Protein AF-D7FS88-F1 (afdb_monomer_lite)

Organism: Ectocarpus siliculosus (NCBI:txid2880)

InterPro domains:
  IPR013112 FAD-binding 8 [PF08022] (173-242)
  IPR013121 Ferric reductase, NAD binding domain [PF08030] (248-309)
  IPR013130 Ferric reductase transmembrane component-like domain [PF01794] (3-105)
  IPR017927 FAD-binding domain, ferredoxin reductase-type [PS51384] (130-245)
  IPR017938 Riboflavin synthase-like beta-barrel [SSF63380] (172-242)
  IPR039261 Ferredoxin-NADP reductase (FNR), nucleotide-binding domain [G3DSA:3.40.50.80] (238-352)
  IPR039261 Ferredoxin-NADP reductase (FNR), nucleotide-binding domain [SSF52343] (233-309)
  IPR050369 Respiratory burst oxidase/Ferric reductase [PTHR11972] (6-310)

Radius of gyration: 26.44 Å; chains: 1; bounding box: 64×57×81 Å

Sequence (352 aa):
MVFGVGWETMVAFHRRMSRVFLALVLVHMVFFWAVYAQEGDFWHDWPIAIPTDYHQDNWTIPLATLTTWFMVITMFGLSVQWVRRKHFEVFYYSHHFFVVVWTMMLWHAASAWYYIAASIALWLVDRAIRFSKGLTIVSVKGFAAAGGVTRLAYTVESAGVGPWAGSPRAMLHEAGQYVFINVPAISVVQWHPFTISSCPDDRETTHHIKDMGPDTFTGKLRMLATLGSQIQVNVDGPYGFPLEYERYRLLVLVAGGIGVTPCISILRHLSLLARAGCLENCLQEGVKLIWSTRSPEEMVMFETELQDVIGLPDEEEEEAVTVAAAAATAAASPGRRFSVHLHLTSASGEDN

Secondary structure (DSSP, 8-state):
-TTS--HHHHHHHHHHHHHHHHHHHHHHHHHHHHHHHHHT-TTTTTTT----SSSS--THHHHHHHHHHHIIIIIIIHHSHHHHHH-HHHHHHHHTTHHHHHHHHHHH-GGGHHHHHHHHHHHHHHHHHHHHHHT--EEEEEEEEETTEEEEEEEEE----STTTT-EEPPP--TT-EEEEE-TTT-SS--EEEE--S-TTSSSEEEEEE---TTSHHHHHHHHHHTT-----EEEEEESPPP-GGG-SEEEEEEEGGGGHHHHHHHHHHHHHHHTTTTSSS-TTEEEEEEEES-THHHHTTHHHHHHHHT-----TT-HHHHHHHHHHHTTSTT-SEEEEEEE--------

pLDDT: mean 78.62, std 18.23, range [30.27, 96.19]

Foldseek 3Di:
DVPPDAPVVVVVVVVVVVVVVLVVVVVVVVVVLVVCVVVVNRPVQPLHDDDDPPDDDLSLPSVLVVVSVLCCCQQVVCPPPVNCLVPVVSNVVSNVCVVVNLVSQCSNDVCVCVVCVVVVVVVVVVVVLQVVQQPWFKDWDDWADWQQKIKTKIFTQDCDPDPCHRPTFADQDAQFWWKWKDWVVLPPPDTDIFTFLAANPDRITMTIQGHPDCPDPSNVSNVCRHVVHDTGMTIGDGDDDHDPQQVDQEAEAEAEQSRCRSVLRVLLNVLVCVVVVNNVRGNNQAYEYEYEYAGLGSVLVCLVSLCSNLVDDDDDDPQSVVSLVVLCVSQPDPPDRYHYHYDYDYPPPDDD

Structure (mmCIF, N/CA/C/O backbone):
data_AF-D7FS88-F1
#
_entry.id   AF-D7FS88-F1
#
loop_
_atom_site.group_PDB
_atom_site.id
_atom_site.type_symbol
_atom_site.label_atom_id
_atom_site.label_alt_id
_atom_site.label_comp_id
_atom_site.label_asym_id
_atom_site.label_entity_id
_atom_site.label_seq_id
_atom_site.pdbx_PDB_ins_code
_atom_site.Cartn_x
_atom_site.Cartn_y
_atom_site.Cartn_z
_atom_site.occupancy
_atom_site.B_iso_or_equiv
_atom_site.auth_seq_id
_atom_site.auth_comp_id
_atom_site.auth_asym_id
_atom_site.auth_atom_id
_atom_site.pdbx_PDB_model_num
ATOM 1 N N . MET A 1 1 ? -11.332 2.341 -6.616 1.00 51.16 1 MET A N 1
ATOM 2 C CA . MET A 1 1 ? -10.788 1.671 -7.821 1.00 51.16 1 MET A CA 1
ATOM 3 C C . MET A 1 1 ? -11.889 1.633 -8.864 1.00 51.16 1 MET A C 1
ATOM 5 O O . MET A 1 1 ? -12.927 1.058 -8.585 1.00 51.16 1 MET A O 1
ATOM 9 N N . VAL A 1 2 ? -11.685 2.270 -10.018 1.00 53.16 2 VAL A N 1
ATOM 10 C CA . VAL A 1 2 ? -12.712 2.506 -11.059 1.00 53.16 2 VAL A CA 1
ATOM 11 C C . VAL A 1 2 ? -13.252 1.212 -11.697 1.00 53.16 2 VAL A C 1
ATOM 13 O O . VAL A 1 2 ? -14.362 1.199 -12.206 1.00 53.16 2 VAL A O 1
ATOM 16 N N . PHE A 1 3 ? -12.503 0.107 -11.621 1.00 61.94 3 PHE A N 1
ATOM 17 C CA . PHE A 1 3 ? -12.803 -1.136 -12.347 1.00 61.94 3 PHE A CA 1
ATOM 18 C C . PHE A 1 3 ? -13.273 -2.307 -11.469 1.00 61.94 3 PHE A C 1
ATOM 20 O O . PHE A 1 3 ? -13.349 -3.429 -11.954 1.00 61.94 3 PHE A O 1
ATOM 27 N N . GLY A 1 4 ? -13.524 -2.092 -10.171 1.00 67.12 4 GLY A N 1
ATOM 28 C CA . GLY A 1 4 ? -13.983 -3.166 -9.274 1.00 67.12 4 GLY A CA 1
ATOM 29 C C . GLY A 1 4 ? -12.961 -4.285 -9.008 1.00 67.12 4 GLY A C 1
ATOM 30 O O . GLY A 1 4 ? -13.316 -5.314 -8.448 1.00 67.12 4 GLY A O 1
ATOM 31 N N . VAL A 1 5 ? -11.689 -4.105 -9.383 1.00 74.62 5 VAL A N 1
ATOM 32 C CA . VAL A 1 5 ? -10.625 -5.092 -9.139 1.00 74.62 5 VAL A CA 1
ATOM 33 C C . VAL A 1 5 ? -9.753 -4.662 -7.965 1.00 74.62 5 VAL A C 1
ATOM 35 O O . VAL A 1 5 ? -9.255 -3.543 -7.967 1.00 74.62 5 VAL A O 1
ATOM 38 N N . GLY A 1 6 ? -9.531 -5.560 -6.999 1.00 75.19 6 GLY A N 1
ATOM 39 C CA . GLY A 1 6 ? -8.682 -5.357 -5.816 1.00 75.19 6 GLY A CA 1
ATOM 40 C C . GLY A 1 6 ? -7.234 -4.972 -6.105 1.00 75.19 6 GLY A C 1
ATOM 41 O O . GLY A 1 6 ? -6.615 -5.481 -7.040 1.00 75.19 6 GLY A O 1
ATOM 42 N N . TRP A 1 7 ? -6.658 -4.142 -5.226 1.00 77.38 7 TRP A N 1
ATOM 43 C CA . TRP A 1 7 ? -5.233 -3.781 -5.245 1.00 77.38 7 TRP A CA 1
ATOM 44 C C . TRP A 1 7 ? -4.336 -5.019 -5.256 1.00 77.38 7 TRP A C 1
ATOM 46 O O . TRP A 1 7 ? -3.409 -5.110 -6.054 1.00 77.38 7 TRP A O 1
ATOM 56 N N . GLU A 1 8 ? -4.642 -6.013 -4.425 1.00 78.75 8 GLU A N 1
ATOM 57 C CA . GLU A 1 8 ? -3.871 -7.257 -4.348 1.00 78.75 8 GLU A CA 1
ATOM 58 C C . GLU A 1 8 ? -3.858 -8.016 -5.678 1.00 78.75 8 GLU A C 1
ATOM 60 O O . GLU A 1 8 ? -2.820 -8.528 -6.112 1.00 78.75 8 GLU A O 1
ATOM 65 N N . THR A 1 9 ? -5.004 -8.022 -6.365 1.00 84.62 9 THR A N 1
ATOM 66 C CA . THR A 1 9 ? -5.140 -8.618 -7.696 1.00 84.62 9 THR A CA 1
ATOM 67 C C . THR A 1 9 ? -4.330 -7.829 -8.720 1.00 84.62 9 THR A C 1
ATOM 69 O O . THR A 1 9 ? -3.613 -8.429 -9.520 1.00 84.62 9 THR A O 1
ATOM 72 N N . MET A 1 10 ? -4.358 -6.495 -8.655 1.00 86.00 10 MET A N 1
ATOM 73 C CA . MET A 1 10 ? -3.547 -5.625 -9.515 1.00 86.00 10 MET A CA 1
ATOM 74 C C . MET A 1 10 ? -2.042 -5.808 -9.287 1.00 86.00 10 MET A C 1
ATOM 76 O O . MET A 1 10 ? -1.281 -5.881 -10.249 1.00 86.00 10 MET A O 1
ATOM 80 N N . VAL A 1 11 ? -1.592 -5.983 -8.042 1.00 88.44 11 VAL A N 1
ATOM 81 C CA . VAL A 1 11 ? -0.185 -6.292 -7.730 1.00 88.44 11 VAL A CA 1
ATOM 82 C C . VAL A 1 11 ? 0.202 -7.673 -8.264 1.00 88.44 11 VAL A C 1
ATOM 84 O O . VAL A 1 11 ? 1.295 -7.851 -8.810 1.00 88.44 11 VAL A O 1
ATOM 87 N N . ALA A 1 12 ? -0.678 -8.671 -8.138 1.00 89.69 12 ALA A N 1
ATOM 88 C CA . ALA A 1 12 ? -0.445 -9.990 -8.721 1.00 89.69 12 ALA A CA 1
ATOM 89 C C . ALA A 1 12 ? -0.357 -9.924 -10.254 1.00 89.69 12 ALA A C 1
ATOM 91 O O . ALA A 1 12 ? 0.538 -10.545 -10.835 1.00 89.69 12 ALA A O 1
ATOM 92 N N . PHE A 1 13 ? -1.236 -9.146 -10.888 1.00 91.62 13 PHE A N 1
ATOM 93 C CA . PHE A 1 13 ? -1.215 -8.877 -12.322 1.00 91.62 13 PHE A CA 1
ATOM 94 C C . PHE A 1 13 ? 0.084 -8.188 -12.749 1.00 91.62 13 PHE A C 1
ATOM 96 O O . PHE A 1 13 ? 0.772 -8.720 -13.616 1.00 91.62 13 PHE A O 1
ATOM 103 N N . HIS A 1 14 ? 0.486 -7.103 -12.076 1.00 92.56 14 HIS A N 1
ATOM 104 C CA . HIS A 1 14 ? 1.754 -6.408 -12.319 1.00 92.56 14 HIS A CA 1
ATOM 105 C C . HIS A 1 14 ? 2.934 -7.386 -12.306 1.00 92.56 14 HIS A C 1
ATOM 107 O O . HIS A 1 14 ? 3.681 -7.460 -13.273 1.00 92.56 14 HIS A O 1
ATOM 113 N N . ARG A 1 15 ? 3.059 -8.234 -11.273 1.00 92.88 15 ARG A N 1
ATOM 114 C CA . ARG A 1 15 ? 4.160 -9.215 -11.201 1.00 92.88 15 ARG A CA 1
ATOM 115 C C . ARG A 1 15 ? 4.164 -10.216 -12.357 1.00 92.88 15 ARG A C 1
ATOM 117 O O . ARG A 1 15 ? 5.241 -10.618 -12.790 1.00 92.88 15 ARG A O 1
ATOM 124 N N . ARG A 1 16 ? 2.992 -10.676 -12.812 1.00 94.31 16 ARG A N 1
ATOM 125 C CA . ARG A 1 16 ? 2.893 -11.609 -13.948 1.00 94.31 16 ARG A CA 1
ATOM 126 C C . ARG A 1 16 ? 3.250 -10.901 -15.252 1.00 94.31 16 ARG A C 1
ATOM 128 O O . ARG A 1 16 ? 4.108 -11.394 -15.979 1.00 94.31 16 ARG A O 1
ATOM 135 N N . MET A 1 17 ? 2.669 -9.728 -15.492 1.00 94.50 17 MET A N 1
ATOM 136 C CA . MET A 1 17 ? 2.935 -8.921 -16.682 1.00 94.50 17 MET A CA 1
ATOM 137 C C . MET A 1 17 ? 4.396 -8.495 -16.782 1.00 94.50 17 MET A C 1
ATOM 139 O O . MET A 1 17 ? 4.962 -8.598 -17.861 1.00 94.50 17 MET A O 1
ATOM 143 N N . SER A 1 18 ? 5.046 -8.117 -15.677 1.00 93.00 18 SER A N 1
ATOM 144 C CA . SER A 1 18 ? 6.467 -7.744 -15.683 1.00 93.00 18 SER A CA 1
ATOM 145 C C . SER A 1 18 ? 7.380 -8.894 -16.120 1.00 93.00 18 SER A C 1
ATOM 147 O O . SER A 1 18 ? 8.377 -8.657 -16.793 1.00 93.00 18 SER A O 1
ATOM 149 N N . ARG A 1 19 ? 7.041 -10.151 -15.790 1.00 93.31 19 ARG A N 1
ATOM 150 C CA . ARG A 1 19 ? 7.808 -11.329 -16.246 1.00 93.31 19 ARG A CA 1
ATOM 151 C C . ARG A 1 19 ? 7.606 -11.598 -17.731 1.00 93.31 19 ARG A C 1
ATOM 153 O O . ARG A 1 19 ? 8.571 -11.897 -18.420 1.00 93.31 19 ARG A O 1
ATOM 160 N N . VAL A 1 20 ? 6.364 -11.488 -18.206 1.00 96.19 20 VAL A N 1
ATOM 161 C CA . VAL A 1 20 ? 6.042 -11.638 -19.633 1.00 96.19 20 VAL A CA 1
ATOM 162 C C . VAL A 1 20 ? 6.732 -10.542 -20.442 1.00 96.19 20 VAL A C 1
ATOM 164 O O . VAL A 1 20 ? 7.407 -10.846 -21.417 1.00 96.19 20 VAL A O 1
ATOM 167 N N . PHE A 1 21 ? 6.634 -9.288 -19.995 1.00 93.25 21 PHE A N 1
ATOM 168 C CA . PHE A 1 21 ? 7.324 -8.150 -20.595 1.00 93.25 21 PHE A CA 1
ATOM 169 C C . PHE A 1 21 ? 8.833 -8.387 -20.668 1.00 93.25 21 PHE A C 1
ATOM 171 O O . PHE A 1 21 ? 9.408 -8.279 -21.746 1.00 93.25 21 PHE A O 1
ATOM 178 N N . LEU A 1 22 ? 9.463 -8.785 -19.557 1.00 92.75 22 LEU A N 1
ATOM 179 C CA . LEU A 1 22 ? 10.895 -9.066 -19.546 1.00 92.75 22 LEU A CA 1
ATOM 180 C C . LEU A 1 22 ? 11.268 -10.188 -20.527 1.00 92.75 22 LEU A C 1
ATOM 182 O O . LEU A 1 22 ? 12.234 -10.043 -21.268 1.00 92.75 22 LEU A O 1
ATOM 186 N N . ALA A 1 23 ? 10.500 -11.279 -20.572 1.00 95.06 23 ALA A N 1
ATOM 187 C CA . ALA A 1 23 ? 10.749 -12.368 -21.513 1.00 95.06 23 ALA A CA 1
ATOM 188 C C . ALA A 1 23 ? 10.664 -11.894 -22.973 1.00 95.06 23 ALA A C 1
ATOM 190 O O . ALA A 1 23 ? 11.538 -12.219 -23.772 1.00 95.06 23 ALA A O 1
ATOM 191 N N . LEU A 1 24 ? 9.655 -11.085 -23.310 1.00 95.44 24 LEU A N 1
ATOM 192 C CA . LEU A 1 24 ? 9.498 -10.524 -24.653 1.00 95.44 24 LEU A CA 1
ATOM 193 C C . LEU A 1 24 ? 10.635 -9.565 -25.019 1.00 95.44 24 LEU A C 1
ATOM 195 O O . LEU A 1 24 ? 11.124 -9.622 -26.142 1.00 95.44 24 LEU A O 1
ATOM 199 N N . VAL A 1 25 ? 11.091 -8.730 -24.080 1.00 91.75 25 VAL A N 1
ATOM 200 C CA . VAL A 1 25 ? 12.244 -7.839 -24.291 1.00 91.75 25 VAL A CA 1
ATOM 201 C C . VAL A 1 25 ? 13.521 -8.644 -24.538 1.00 91.75 25 VAL A C 1
ATOM 203 O O . VAL A 1 25 ? 14.261 -8.340 -25.468 1.00 91.75 25 VAL A O 1
ATOM 206 N N . LEU A 1 26 ? 13.767 -9.707 -23.768 1.00 91.19 26 LEU A N 1
ATOM 207 C CA . LEU A 1 26 ? 14.937 -10.566 -23.979 1.00 91.19 26 LEU A CA 1
ATOM 208 C C . LEU A 1 26 ? 14.874 -11.299 -25.328 1.00 91.19 26 LEU A C 1
ATOM 210 O O . LEU A 1 26 ? 15.876 -11.364 -26.033 1.00 91.19 26 LEU A O 1
ATOM 214 N N . VAL A 1 27 ? 13.700 -11.801 -25.724 1.00 94.44 27 VAL A N 1
ATOM 215 C CA . VAL A 1 27 ? 13.494 -12.410 -27.051 1.00 94.44 27 VAL A CA 1
ATOM 216 C C . VAL A 1 27 ? 13.725 -11.390 -28.170 1.00 94.44 27 VAL A C 1
ATOM 218 O O . VAL A 1 27 ? 14.392 -11.700 -29.152 1.00 94.44 27 VAL A O 1
ATOM 221 N N . HIS A 1 28 ? 13.228 -10.163 -28.006 1.00 90.44 28 HIS A N 1
ATOM 222 C CA . HIS A 1 28 ? 13.466 -9.062 -28.937 1.00 90.44 28 HIS A CA 1
ATOM 223 C C . HIS A 1 28 ? 14.966 -8.775 -29.099 1.00 90.44 28 HIS A C 1
ATOM 225 O O . HIS A 1 28 ? 15.448 -8.721 -30.227 1.00 90.44 28 HIS A O 1
ATOM 231 N N . MET A 1 29 ? 15.722 -8.692 -27.998 1.00 87.19 29 MET A N 1
ATOM 232 C CA . MET A 1 29 ? 17.181 -8.524 -28.048 1.00 87.19 29 MET A CA 1
ATOM 233 C C . MET A 1 29 ? 17.874 -9.663 -28.803 1.00 87.19 29 MET A C 1
ATOM 235 O O . MET A 1 29 ? 18.743 -9.405 -29.630 1.00 87.19 29 MET A O 1
ATOM 239 N N . VAL A 1 30 ? 17.471 -10.914 -28.559 1.00 87.50 30 VAL A N 1
ATOM 240 C CA . VAL A 1 30 ? 18.041 -12.085 -29.246 1.00 87.50 30 VAL A CA 1
ATOM 241 C C . VAL A 1 30 ? 17.785 -12.033 -30.753 1.00 87.50 30 VAL A C 1
ATOM 243 O O . VAL A 1 30 ? 18.683 -12.359 -31.526 1.00 87.50 30 VAL A O 1
ATOM 246 N N . PHE A 1 31 ? 16.600 -11.596 -31.191 1.00 88.31 31 PHE A N 1
ATOM 247 C CA . PHE A 1 31 ? 16.330 -11.425 -32.621 1.00 88.31 31 PHE A CA 1
ATOM 248 C C . PHE A 1 31 ? 17.211 -10.347 -33.255 1.00 88.31 31 PHE A C 1
ATOM 250 O O . PHE A 1 31 ? 17.753 -10.583 -34.332 1.00 88.31 31 PHE A O 1
ATOM 257 N N . PHE A 1 32 ? 17.420 -9.210 -32.586 1.00 81.50 32 PHE A N 1
ATOM 258 C CA . PHE A 1 32 ? 18.333 -8.175 -33.086 1.00 81.50 32 PHE A CA 1
ATOM 259 C C . PHE A 1 32 ? 19.783 -8.656 -33.146 1.00 81.50 32 PHE A C 1
ATOM 261 O O . PHE A 1 32 ? 20.464 -8.431 -34.140 1.00 81.50 32 PHE A O 1
ATOM 268 N N . TRP A 1 33 ? 20.241 -9.402 -32.141 1.00 82.06 33 TRP A N 1
ATOM 269 C CA . TRP A 1 33 ? 21.553 -10.047 -32.180 1.00 82.06 33 TRP A CA 1
ATOM 270 C C . TRP A 1 33 ? 21.704 -11.031 -33.338 1.00 82.06 33 TRP A C 1
ATOM 272 O O . TRP A 1 33 ? 22.765 -11.081 -33.951 1.00 82.06 33 TRP A O 1
ATOM 282 N N . ALA A 1 34 ? 20.654 -11.786 -33.667 1.00 84.94 34 ALA A N 1
ATOM 283 C CA . ALA A 1 34 ? 20.672 -12.680 -34.819 1.00 84.94 34 ALA A CA 1
ATOM 284 C C . ALA A 1 34 ? 20.772 -11.913 -36.149 1.00 84.94 34 ALA A C 1
ATOM 286 O O . ALA A 1 34 ? 21.493 -12.361 -37.037 1.00 84.94 34 ALA A O 1
ATOM 287 N N . VAL A 1 35 ? 20.098 -10.762 -36.276 1.00 82.44 35 VAL A N 1
ATOM 288 C CA . VAL A 1 35 ? 20.216 -9.879 -37.452 1.00 82.44 35 VAL A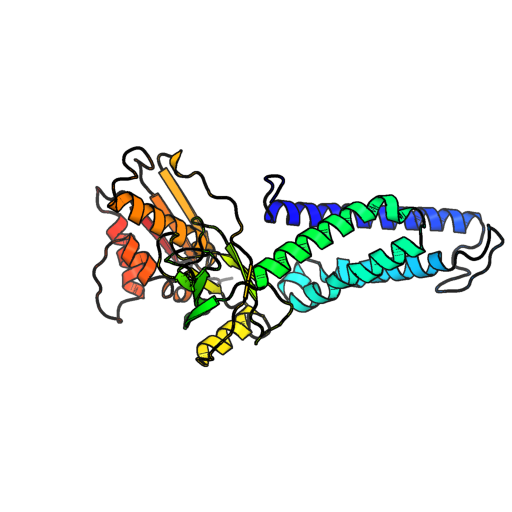 CA 1
ATOM 289 C C . VAL A 1 35 ? 21.635 -9.323 -37.564 1.00 82.44 35 VAL A C 1
ATOM 291 O O . VAL A 1 35 ? 22.282 -9.534 -38.585 1.00 82.44 35 VAL A O 1
ATOM 294 N N . TYR A 1 36 ? 22.179 -8.748 -36.488 1.00 77.31 36 TYR A N 1
ATOM 295 C CA . TYR A 1 36 ? 23.558 -8.242 -36.485 1.00 77.31 36 TYR A CA 1
ATOM 296 C C . TYR A 1 36 ? 24.590 -9.338 -36.773 1.00 77.31 36 TYR A C 1
ATOM 298 O O . TYR A 1 36 ? 25.618 -9.082 -37.393 1.00 77.31 36 TYR A O 1
ATOM 306 N N . ALA A 1 37 ? 24.324 -10.584 -36.367 1.00 80.81 37 ALA A N 1
ATOM 307 C CA . ALA A 1 37 ? 25.204 -11.712 -36.675 1.00 80.81 37 ALA A CA 1
ATOM 308 C C . ALA A 1 37 ? 25.197 -12.073 -38.162 1.00 80.81 37 ALA A C 1
ATOM 310 O O . ALA A 1 37 ? 26.226 -12.496 -38.682 1.00 80.81 37 ALA A O 1
ATOM 311 N N . GLN A 1 38 ? 24.062 -11.900 -38.843 1.00 82.75 38 GLN A N 1
ATOM 312 C CA . GLN A 1 38 ? 23.958 -12.103 -40.290 1.00 82.75 38 GLN A CA 1
ATOM 313 C C . GLN A 1 38 ? 24.628 -10.973 -41.078 1.00 82.75 38 GLN A C 1
ATOM 315 O O . GLN A 1 38 ? 25.196 -11.235 -42.135 1.00 82.75 38 GLN A O 1
ATOM 320 N N . GLU A 1 39 ? 24.584 -9.747 -40.556 1.00 77.19 39 GLU A N 1
ATOM 321 C CA . GLU A 1 39 ? 25.210 -8.566 -41.169 1.00 77.19 39 GLU A CA 1
ATOM 322 C C . GLU A 1 39 ? 26.731 -8.512 -40.940 1.00 77.19 39 GLU A C 1
ATOM 324 O O . GLU A 1 39 ? 27.438 -7.826 -41.670 1.00 77.19 39 GLU A O 1
ATOM 329 N N . GLY A 1 40 ? 27.255 -9.309 -39.999 1.00 75.06 40 GLY A N 1
ATOM 330 C CA . GLY A 1 40 ? 28.683 -9.361 -39.664 1.00 75.06 40 GLY A CA 1
ATOM 331 C C . GLY A 1 40 ? 29.107 -8.376 -38.570 1.00 75.06 40 GLY A C 1
ATOM 332 O O . GLY A 1 40 ? 30.272 -8.375 -38.181 1.00 75.06 40 GLY A O 1
ATOM 333 N N . ASP A 1 41 ? 28.158 -7.622 -38.017 1.00 69.19 41 ASP A N 1
ATOM 334 C CA . ASP A 1 41 ? 28.379 -6.558 -37.028 1.00 69.19 41 ASP A CA 1
ATOM 335 C C . ASP A 1 41 ? 28.212 -7.045 -35.571 1.00 69.19 41 ASP A C 1
ATOM 337 O O . ASP A 1 41 ? 28.317 -6.292 -34.599 1.00 69.19 41 ASP A O 1
ATOM 341 N N . PHE A 1 42 ? 27.946 -8.340 -35.374 1.00 67.31 42 PHE A N 1
ATOM 342 C CA . PHE A 1 42 ? 27.739 -8.922 -34.048 1.00 67.31 42 PHE A CA 1
ATOM 343 C C . PHE A 1 42 ? 29.025 -8.932 -33.213 1.00 67.31 42 PHE A C 1
ATOM 345 O O . PHE A 1 42 ? 30.041 -9.494 -33.611 1.00 67.31 42 PHE A O 1
ATOM 352 N N . TRP A 1 43 ? 28.945 -8.349 -32.013 1.00 59.72 43 TRP A N 1
ATOM 353 C CA . TRP A 1 43 ? 30.024 -8.161 -31.023 1.00 59.72 43 TRP A CA 1
ATOM 354 C C . TRP A 1 43 ? 31.157 -7.203 -31.386 1.00 59.72 43 TRP A C 1
ATOM 356 O O . TRP A 1 43 ? 31.906 -6.839 -30.479 1.00 59.72 43 TRP A O 1
ATOM 366 N N . HIS A 1 44 ? 31.281 -6.760 -32.636 1.00 57.06 44 HIS A N 1
ATOM 367 C CA . HIS A 1 44 ? 32.340 -5.831 -33.036 1.00 57.06 44 HIS A CA 1
ATOM 368 C C . HIS A 1 44 ? 32.243 -4.474 -32.295 1.00 57.06 44 HIS A C 1
ATOM 370 O O . HIS A 1 44 ? 33.264 -3.890 -31.940 1.00 57.06 44 HIS A O 1
ATOM 376 N N . ASP A 1 45 ? 31.022 -4.051 -31.942 1.00 60.09 45 ASP A N 1
ATOM 377 C CA . ASP A 1 45 ? 30.698 -2.704 -31.441 1.00 60.09 45 ASP A CA 1
ATOM 378 C C . ASP A 1 45 ? 30.269 -2.642 -29.952 1.00 60.09 45 ASP A C 1
ATOM 380 O O . ASP A 1 45 ? 29.645 -1.683 -29.482 1.00 60.09 45 ASP A O 1
ATOM 384 N N . TRP A 1 46 ? 30.604 -3.670 -29.163 1.00 61.59 46 TRP A N 1
ATOM 385 C CA . TRP A 1 46 ? 30.298 -3.736 -27.725 1.00 61.59 46 TRP A CA 1
ATOM 386 C C . TRP A 1 46 ? 31.393 -3.082 -26.845 1.00 61.59 46 TRP A C 1
ATOM 388 O O . TRP A 1 46 ? 32.575 -3.334 -27.070 1.00 61.59 46 TRP A O 1
ATOM 398 N N . PRO A 1 47 ? 31.064 -2.334 -25.764 1.00 57.84 47 PRO A N 1
ATOM 399 C CA . PRO A 1 47 ? 29.721 -1.971 -25.309 1.00 57.84 47 PRO A CA 1
ATOM 400 C C . PRO A 1 47 ? 29.178 -0.709 -25.991 1.00 57.84 47 PRO A C 1
ATOM 402 O O . PRO A 1 47 ? 27.971 -0.481 -25.925 1.00 57.84 47 PRO A O 1
ATOM 405 N N . ILE A 1 48 ? 30.051 0.104 -26.604 1.00 61.91 48 ILE A N 1
ATOM 406 C CA . ILE A 1 48 ? 29.696 1.261 -27.435 1.00 61.91 48 ILE A CA 1
ATOM 407 C C . ILE A 1 48 ? 30.802 1.497 -28.486 1.00 61.91 48 ILE A C 1
ATOM 409 O O . ILE A 1 48 ? 31.873 1.998 -28.142 1.00 61.91 48 ILE A O 1
ATOM 413 N N . ALA A 1 49 ? 30.504 1.231 -29.758 1.00 54.19 49 ALA A N 1
ATOM 414 C CA . ALA A 1 49 ? 31.008 1.981 -30.914 1.00 54.19 49 ALA A CA 1
ATOM 415 C C . ALA A 1 49 ? 29.903 2.036 -31.990 1.00 54.19 49 ALA A C 1
ATOM 417 O O . ALA A 1 49 ? 29.124 1.105 -32.116 1.00 54.19 49 ALA A O 1
ATOM 418 N N . ILE A 1 50 ? 29.759 3.160 -32.694 1.00 58.53 50 ILE A N 1
ATOM 419 C CA . ILE A 1 50 ? 28.759 3.375 -33.759 1.00 58.53 50 ILE A CA 1
ATOM 420 C C . ILE A 1 50 ? 29.561 3.950 -34.921 1.00 58.53 50 ILE A C 1
ATOM 422 O O . ILE A 1 50 ? 30.161 5.016 -34.722 1.00 58.53 50 ILE A O 1
ATOM 426 N N . PRO A 1 51 ? 29.703 3.239 -36.054 1.00 54.03 51 PRO A N 1
ATOM 427 C CA . PRO A 1 51 ? 28.782 3.476 -37.179 1.00 54.03 51 PRO A CA 1
ATOM 428 C C . PRO A 1 51 ? 28.628 2.308 -38.185 1.00 54.03 51 PRO A C 1
ATOM 430 O O . PRO A 1 51 ? 29.619 1.773 -38.680 1.00 54.03 51 PRO A O 1
ATOM 433 N N . THR A 1 52 ? 27.397 2.021 -38.625 1.00 55.78 52 THR A N 1
ATOM 434 C CA . THR A 1 52 ? 27.152 1.213 -39.837 1.00 55.78 52 THR A CA 1
ATOM 435 C C . THR A 1 52 ? 26.132 1.863 -40.775 1.00 55.78 52 THR A C 1
ATOM 437 O O . THR A 1 52 ? 25.247 2.613 -40.356 1.00 55.78 52 THR A O 1
ATOM 440 N N . ASP A 1 53 ? 26.289 1.586 -42.075 1.00 57.72 53 ASP A N 1
ATOM 441 C CA . ASP A 1 53 ? 25.575 2.200 -43.211 1.00 57.72 53 ASP A CA 1
ATOM 442 C C . ASP A 1 53 ? 24.108 1.739 -43.372 1.00 57.72 53 ASP A C 1
ATOM 444 O O . ASP A 1 53 ? 23.479 1.970 -44.408 1.00 57.72 53 ASP A O 1
ATOM 448 N N . TYR A 1 54 ? 23.508 1.144 -42.336 1.00 52.31 54 TYR A N 1
ATOM 449 C CA . TYR A 1 54 ? 22.068 0.897 -42.285 1.00 52.31 54 TYR A CA 1
ATOM 450 C C . TYR A 1 54 ? 21.354 2.084 -41.619 1.00 52.31 54 TYR A C 1
ATOM 452 O O . TYR A 1 54 ? 20.972 2.054 -40.453 1.00 52.31 54 TYR A O 1
ATOM 460 N N . HIS A 1 55 ? 21.195 3.160 -42.396 1.00 47.41 55 HIS A N 1
ATOM 461 C CA . HIS A 1 55 ? 20.377 4.340 -42.085 1.00 47.41 55 HIS A CA 1
ATOM 462 C C . HIS A 1 55 ? 20.676 5.042 -40.740 1.00 47.41 55 HIS A C 1
ATOM 464 O O . HIS A 1 55 ? 19.850 5.064 -39.836 1.00 47.41 55 HIS A O 1
ATOM 470 N N . GLN A 1 56 ? 21.829 5.718 -40.698 1.00 50.28 56 GLN A N 1
ATOM 471 C CA . GLN A 1 56 ? 22.133 6.941 -39.930 1.00 50.28 56 GLN A CA 1
ATOM 472 C C . GLN A 1 56 ? 21.860 6.915 -38.406 1.00 50.28 56 GLN A C 1
ATOM 474 O O . GLN A 1 56 ? 20.752 7.160 -37.936 1.00 50.28 56 GLN A O 1
ATOM 479 N N . ASP A 1 57 ? 22.942 6.726 -37.641 1.00 52.09 57 ASP A N 1
ATOM 480 C CA . ASP A 1 57 ? 23.129 7.132 -36.239 1.00 52.09 57 ASP A CA 1
ATOM 481 C C . ASP A 1 57 ? 22.002 6.793 -35.254 1.00 52.09 57 ASP A C 1
ATOM 483 O O . ASP A 1 57 ? 21.551 7.641 -34.478 1.00 52.09 57 ASP A O 1
ATOM 487 N N . ASN A 1 58 ? 21.598 5.522 -35.174 1.00 64.69 58 ASN A N 1
ATOM 488 C CA . ASN A 1 58 ? 20.736 5.077 -34.078 1.00 64.69 58 ASN A CA 1
ATOM 489 C C . ASN A 1 58 ? 21.546 4.747 -32.809 1.00 64.69 58 ASN A C 1
ATOM 491 O O . ASN A 1 58 ? 21.497 3.640 -32.269 1.00 64.69 58 ASN A O 1
ATOM 495 N N . TRP A 1 59 ? 22.279 5.743 -32.298 1.00 70.00 59 TRP A N 1
ATOM 496 C CA . TRP A 1 59 ? 23.061 5.682 -31.051 1.00 70.00 59 TRP A CA 1
ATOM 497 C C . TRP A 1 59 ? 22.250 5.237 -29.825 1.00 70.00 59 TRP A C 1
ATOM 499 O O . TRP A 1 59 ? 22.799 4.889 -28.777 1.00 70.00 59 TRP A O 1
ATOM 509 N N . THR A 1 60 ? 20.926 5.229 -29.955 1.00 78.56 60 THR A N 1
ATOM 510 C CA . THR A 1 60 ? 20.001 4.769 -28.929 1.00 78.56 60 THR A CA 1
ATOM 511 C C . THR A 1 60 ? 20.026 3.248 -28.746 1.00 78.56 60 THR A C 1
ATOM 513 O O . THR A 1 60 ? 19.687 2.793 -27.660 1.00 78.56 60 THR A O 1
ATOM 516 N N . ILE A 1 61 ? 20.450 2.441 -29.732 1.00 79.06 61 ILE A N 1
ATOM 517 C CA . ILE A 1 61 ? 20.409 0.966 -29.639 1.00 79.06 61 ILE A CA 1
ATOM 518 C C . ILE A 1 61 ? 21.388 0.417 -28.578 1.00 79.06 61 ILE A C 1
ATOM 520 O O . ILE A 1 61 ? 20.946 -0.339 -27.699 1.00 79.06 61 ILE A O 1
ATOM 524 N N . PRO A 1 62 ? 22.682 0.809 -28.557 1.00 78.38 62 PRO A N 1
ATOM 525 C CA . PRO A 1 62 ? 23.581 0.424 -27.466 1.00 78.38 62 PRO A CA 1
ATOM 526 C C . PRO A 1 62 ? 23.066 0.903 -26.104 1.00 78.38 62 PRO A C 1
ATOM 528 O O . PRO A 1 62 ? 23.071 0.156 -25.124 1.00 78.38 62 PRO A O 1
ATOM 531 N N . LEU A 1 63 ? 22.525 2.125 -26.047 1.00 81.31 63 LEU A N 1
ATOM 532 C CA . LEU A 1 63 ? 21.963 2.681 -24.818 1.00 81.31 63 LEU A CA 1
ATOM 533 C C . LEU A 1 63 ? 20.714 1.916 -24.337 1.00 81.31 63 LEU A C 1
ATOM 535 O O . LEU A 1 63 ? 20.544 1.723 -23.131 1.00 81.31 63 LEU A O 1
ATOM 539 N N . ALA A 1 64 ? 19.869 1.432 -25.252 1.00 86.38 64 ALA A N 1
ATOM 540 C CA . ALA A 1 64 ? 18.705 0.593 -24.949 1.00 86.38 64 ALA A CA 1
ATOM 541 C C . ALA A 1 64 ? 19.130 -0.751 -24.375 1.00 86.38 64 ALA A C 1
ATOM 543 O O . ALA A 1 64 ? 18.547 -1.241 -23.404 1.00 86.38 64 ALA A O 1
ATOM 544 N N . THR A 1 65 ? 20.198 -1.314 -24.932 1.00 85.50 65 THR A N 1
ATOM 545 C CA . THR A 1 65 ? 20.789 -2.563 -24.459 1.00 85.50 65 THR A CA 1
ATOM 546 C C . THR A 1 65 ? 21.331 -2.405 -23.038 1.00 85.50 65 THR A C 1
ATOM 548 O O . THR A 1 65 ? 20.969 -3.181 -22.151 1.00 85.50 65 THR A O 1
ATOM 551 N N . LEU A 1 66 ? 22.121 -1.356 -22.778 1.00 87.56 66 LEU A N 1
ATOM 552 C CA . LEU A 1 66 ? 22.625 -1.045 -21.434 1.00 87.56 66 LEU A CA 1
ATOM 553 C C . LEU A 1 66 ? 21.488 -0.788 -20.438 1.00 87.56 66 LEU A C 1
ATOM 555 O O . LEU A 1 66 ? 21.517 -1.294 -19.316 1.00 87.56 66 LEU A O 1
ATOM 559 N N . THR A 1 67 ? 20.453 -0.060 -20.860 1.00 90.38 67 THR A N 1
ATOM 560 C CA . THR A 1 67 ? 19.274 0.221 -20.025 1.00 90.38 67 THR A CA 1
ATOM 561 C C . THR A 1 67 ? 18.485 -1.048 -19.715 1.00 90.38 67 THR A C 1
ATOM 563 O O . THR A 1 67 ? 17.994 -1.215 -18.598 1.00 90.38 67 THR A O 1
ATOM 566 N N . THR A 1 68 ? 18.407 -1.985 -20.660 1.00 90.62 68 THR A N 1
ATOM 567 C CA . THR A 1 68 ? 17.761 -3.283 -20.442 1.00 90.62 68 THR A CA 1
ATOM 568 C C . THR A 1 68 ? 18.528 -4.117 -19.422 1.00 90.62 68 THR A C 1
ATOM 570 O O . THR A 1 68 ? 17.924 -4.642 -18.487 1.00 90.62 68 THR A O 1
ATOM 573 N N . TRP A 1 69 ? 19.858 -4.182 -19.520 1.00 90.69 69 TRP A N 1
ATOM 574 C CA . TRP A 1 69 ? 20.681 -4.855 -18.510 1.00 90.69 69 TRP A CA 1
ATOM 575 C C . TRP A 1 69 ? 20.578 -4.193 -17.137 1.00 90.69 69 TRP A C 1
ATOM 577 O O . TRP A 1 69 ? 20.425 -4.886 -16.128 1.00 90.69 69 TRP A O 1
ATOM 587 N N . PHE A 1 70 ? 20.575 -2.859 -17.097 1.00 91.81 70 PHE A N 1
ATOM 588 C CA . PHE A 1 70 ? 20.306 -2.104 -15.879 1.00 91.81 70 PHE A CA 1
ATOM 589 C C . PHE A 1 70 ? 18.947 -2.489 -15.277 1.00 91.81 70 PHE A C 1
ATOM 591 O O . PHE A 1 70 ? 18.882 -2.804 -14.089 1.00 91.81 70 PHE A O 1
ATOM 598 N N . MET A 1 71 ? 17.879 -2.546 -16.079 1.00 92.75 71 MET A N 1
ATOM 599 C CA . MET A 1 71 ? 16.545 -2.968 -15.638 1.00 92.75 71 MET A CA 1
ATOM 600 C C . MET A 1 71 ? 16.542 -4.413 -15.109 1.00 92.75 71 MET A C 1
ATOM 602 O O . MET A 1 71 ? 15.941 -4.686 -14.069 1.00 92.75 71 MET A O 1
ATOM 606 N N . VAL A 1 72 ? 17.221 -5.343 -15.787 1.00 93.12 72 VAL A N 1
ATOM 607 C CA . VAL A 1 72 ? 17.318 -6.751 -15.363 1.00 93.12 72 VAL A CA 1
ATOM 608 C C . VAL A 1 72 ? 18.006 -6.872 -14.006 1.00 93.12 72 VAL A C 1
ATOM 610 O O . VAL A 1 72 ? 17.482 -7.524 -13.103 1.00 93.12 72 VAL A O 1
ATOM 613 N N . ILE A 1 73 ? 19.161 -6.231 -13.839 1.00 91.75 73 ILE A N 1
ATOM 614 C CA . ILE A 1 73 ? 19.964 -6.350 -12.618 1.00 91.75 73 ILE A CA 1
ATOM 615 C C . ILE A 1 73 ? 19.284 -5.617 -11.459 1.00 91.75 73 ILE A C 1
ATOM 617 O O . ILE A 1 73 ? 19.100 -6.186 -10.382 1.00 91.75 73 ILE A O 1
ATOM 621 N N . THR A 1 74 ? 18.884 -4.363 -11.679 1.00 91.88 74 THR A N 1
ATOM 622 C CA . THR A 1 74 ? 18.362 -3.507 -10.609 1.00 91.88 74 THR A CA 1
ATOM 623 C C . THR A 1 74 ? 16.889 -3.782 -10.343 1.00 91.88 74 THR A C 1
ATOM 625 O O . THR A 1 74 ? 16.531 -4.210 -9.252 1.00 91.88 74 THR A O 1
ATOM 628 N N . MET A 1 75 ? 16.011 -3.607 -11.329 1.00 92.19 75 MET A N 1
ATOM 629 C CA . MET A 1 75 ? 14.573 -3.692 -11.094 1.00 92.19 75 MET A CA 1
ATOM 630 C C . MET A 1 75 ? 14.098 -5.131 -10.935 1.00 92.19 75 MET A C 1
ATOM 632 O O . MET A 1 75 ? 13.352 -5.417 -9.999 1.00 92.19 75 MET A O 1
ATOM 636 N N . PHE A 1 76 ? 14.506 -6.041 -11.825 1.00 92.19 76 PHE A N 1
ATOM 637 C CA . PHE A 1 76 ? 14.075 -7.437 -11.739 1.00 92.19 76 PHE A CA 1
ATOM 638 C C . PHE A 1 76 ? 14.835 -8.189 -10.640 1.00 92.19 76 PHE A C 1
ATOM 640 O O . PHE A 1 76 ? 14.191 -8.766 -9.759 1.00 92.19 76 PHE A O 1
ATOM 647 N N . GLY A 1 77 ? 16.169 -8.113 -10.624 1.00 93.25 77 GLY A N 1
ATOM 648 C CA . GLY A 1 77 ? 17.020 -8.778 -9.633 1.00 93.25 77 GLY A CA 1
ATOM 649 C C . GLY A 1 77 ? 16.680 -8.400 -8.189 1.00 93.25 77 GLY A C 1
ATOM 650 O O . GLY A 1 77 ? 16.473 -9.282 -7.354 1.00 93.25 77 GLY A O 1
ATOM 651 N N . LEU A 1 78 ? 16.503 -7.106 -7.895 1.00 94.56 78 LEU A N 1
ATOM 652 C CA . LEU A 1 78 ? 16.143 -6.659 -6.541 1.00 94.56 78 LEU A CA 1
ATOM 653 C C . LEU A 1 78 ? 14.658 -6.892 -6.202 1.00 94.56 78 LEU A C 1
ATOM 655 O O . LEU A 1 78 ? 14.287 -6.885 -5.029 1.00 94.56 78 LEU A O 1
ATOM 659 N N . SER A 1 79 ? 13.796 -7.165 -7.193 1.00 93.44 79 SER A N 1
ATOM 660 C CA . SER A 1 79 ? 12.386 -7.533 -6.959 1.00 93.44 79 SER A CA 1
ATOM 661 C C . SER A 1 79 ? 12.165 -8.999 -6.574 1.00 93.44 79 SER A C 1
ATOM 663 O O . SER A 1 79 ? 11.042 -9.370 -6.190 1.00 93.44 79 SER A O 1
ATOM 665 N N . VAL A 1 80 ? 13.213 -9.832 -6.655 1.00 92.50 80 VAL A N 1
ATOM 666 C CA . VAL A 1 80 ? 13.174 -11.244 -6.256 1.00 92.50 80 VAL A CA 1
ATOM 667 C C . VAL A 1 80 ? 12.669 -11.357 -4.819 1.00 92.50 80 VAL A C 1
ATOM 669 O O . VAL A 1 80 ? 13.042 -10.586 -3.937 1.00 92.50 80 VAL A O 1
ATOM 672 N N . GLN A 1 81 ? 11.789 -12.334 -4.578 1.00 91.69 81 GLN A N 1
ATOM 673 C CA . GLN A 1 81 ? 11.052 -12.462 -3.318 1.00 91.69 81 GLN A CA 1
ATOM 674 C C . GLN A 1 81 ? 11.963 -12.477 -2.088 1.00 91.69 81 GLN A C 1
ATOM 676 O O . GLN A 1 81 ? 11.603 -11.886 -1.073 1.00 91.69 81 GLN A O 1
ATOM 681 N N . TRP A 1 82 ? 13.116 -13.138 -2.179 1.00 91.56 82 TRP A N 1
ATOM 682 C CA . TRP A 1 82 ? 14.098 -13.189 -1.101 1.00 91.56 82 TRP A CA 1
ATOM 683 C C . TRP A 1 82 ? 14.669 -11.799 -0.776 1.00 91.56 82 TRP A C 1
ATOM 685 O O . TRP A 1 82 ? 14.580 -11.368 0.373 1.00 91.56 82 TRP A O 1
ATOM 695 N N . VAL A 1 83 ? 15.142 -11.058 -1.789 1.00 90.94 83 VAL A N 1
ATOM 696 C CA . VAL A 1 83 ? 15.687 -9.698 -1.621 1.00 90.94 83 VAL A CA 1
ATOM 697 C C . VAL A 1 83 ? 14.613 -8.757 -1.090 1.00 90.94 83 VAL A C 1
ATOM 699 O O . VAL A 1 83 ? 14.810 -8.131 -0.054 1.00 90.94 83 VAL A O 1
ATOM 702 N N . ARG A 1 84 ? 13.437 -8.714 -1.728 1.00 90.94 84 ARG A N 1
ATOM 703 C CA . ARG A 1 84 ? 12.347 -7.810 -1.332 1.00 90.94 84 ARG A CA 1
ATOM 704 C C . ARG A 1 84 ? 11.873 -8.034 0.106 1.00 90.94 84 ARG A C 1
ATOM 706 O O . ARG A 1 84 ? 11.468 -7.079 0.761 1.00 90.94 84 ARG A O 1
ATOM 713 N N . ARG A 1 85 ? 11.874 -9.283 0.589 1.00 86.44 85 ARG A N 1
ATOM 714 C CA . ARG A 1 85 ? 11.451 -9.607 1.963 1.00 86.44 85 ARG A CA 1
ATOM 715 C C . ARG A 1 85 ? 12.477 -9.186 3.012 1.00 86.44 85 ARG A C 1
ATOM 717 O O . ARG A 1 85 ? 12.068 -8.830 4.107 1.00 86.44 85 ARG A O 1
ATOM 724 N N . LYS A 1 86 ? 13.773 -9.242 2.690 1.00 87.00 86 LYS A N 1
ATOM 725 C CA . LYS A 1 86 ? 14.856 -8.932 3.636 1.00 87.00 86 LYS A CA 1
ATOM 726 C C . LYS A 1 86 ? 15.307 -7.469 3.569 1.00 87.00 86 LYS A C 1
ATOM 728 O O . LYS A 1 86 ? 15.632 -6.878 4.588 1.00 87.00 86 LYS A O 1
ATOM 733 N N . HIS A 1 87 ? 15.286 -6.885 2.376 1.00 89.00 87 HIS A N 1
ATOM 734 C CA . HIS A 1 87 ? 15.766 -5.538 2.075 1.00 89.00 87 HIS A CA 1
ATOM 735 C C . HIS A 1 87 ? 14.704 -4.764 1.287 1.00 89.00 87 HIS A C 1
ATOM 737 O O . HIS A 1 87 ? 14.881 -4.426 0.114 1.00 89.00 87 HIS A O 1
ATOM 743 N N . PHE A 1 88 ? 13.568 -4.499 1.938 1.00 86.75 88 PHE A N 1
ATOM 744 C CA . PHE A 1 88 ? 12.428 -3.842 1.297 1.00 86.75 88 PHE A CA 1
ATOM 745 C C . PHE A 1 88 ? 12.776 -2.451 0.754 1.00 86.75 88 PHE A C 1
ATOM 747 O O . PHE A 1 88 ? 12.371 -2.128 -0.357 1.00 86.75 88 PHE A O 1
ATOM 754 N N . GLU A 1 89 ? 13.544 -1.645 1.494 1.00 88.12 89 GLU A N 1
ATOM 755 C CA . GLU A 1 89 ? 13.903 -0.284 1.069 1.00 88.12 89 GLU A CA 1
ATOM 756 C C . GLU A 1 89 ? 14.780 -0.284 -0.191 1.00 88.12 89 GLU A C 1
ATOM 758 O O . GLU A 1 89 ? 14.525 0.484 -1.116 1.00 88.12 89 GLU A O 1
ATOM 763 N N . VAL A 1 90 ? 15.756 -1.197 -0.277 1.00 90.88 90 VAL A N 1
ATOM 764 C CA . VAL A 1 90 ? 16.619 -1.355 -1.462 1.00 90.88 90 VAL A CA 1
ATOM 765 C C . VAL A 1 90 ? 15.781 -1.702 -2.689 1.00 90.88 90 VAL A C 1
ATOM 767 O O . VAL A 1 90 ? 15.930 -1.078 -3.740 1.00 90.88 90 VAL A O 1
ATOM 770 N N . PHE A 1 91 ? 14.856 -2.655 -2.550 1.00 92.25 91 PHE A N 1
ATOM 771 C CA . PHE A 1 91 ? 13.872 -2.948 -3.589 1.00 92.25 91 PHE A CA 1
ATOM 772 C C . PHE A 1 91 ? 13.042 -1.704 -3.933 1.00 92.25 91 PHE A C 1
ATOM 774 O O . PHE A 1 91 ? 12.959 -1.333 -5.097 1.00 92.25 91 PHE A O 1
ATOM 781 N N . TYR A 1 92 ? 12.449 -1.046 -2.937 1.00 89.19 92 TYR A N 1
ATOM 782 C CA . TYR A 1 92 ? 11.530 0.071 -3.130 1.00 89.19 92 TYR A CA 1
ATOM 783 C C . TYR A 1 92 ? 12.180 1.214 -3.913 1.00 89.19 92 TYR A C 1
ATOM 785 O O . TYR A 1 92 ? 11.638 1.634 -4.935 1.00 89.19 92 TYR A O 1
ATOM 793 N N . TYR A 1 93 ? 13.352 1.687 -3.483 1.00 90.50 93 TYR A N 1
ATOM 794 C CA . TYR A 1 93 ? 14.030 2.809 -4.131 1.00 90.50 93 TYR A CA 1
ATOM 795 C C . TYR A 1 93 ? 14.578 2.436 -5.509 1.00 90.50 93 TYR A C 1
ATOM 797 O O . TYR A 1 93 ? 14.367 3.184 -6.461 1.00 90.50 93 TYR A O 1
ATOM 805 N N . SER A 1 94 ? 15.200 1.260 -5.659 1.00 92.25 94 SER A N 1
ATOM 806 C CA . SER A 1 94 ? 15.707 0.824 -6.970 1.00 92.25 94 SER A CA 1
ATOM 807 C C . SER A 1 94 ? 14.593 0.622 -7.998 1.00 92.25 94 SER A C 1
ATOM 809 O O . SER A 1 94 ? 14.778 0.906 -9.180 1.00 92.25 94 SER A O 1
ATOM 811 N N . HIS A 1 95 ? 13.403 0.196 -7.570 1.00 93.00 95 HIS A N 1
ATOM 812 C CA . HIS A 1 95 ? 12.291 -0.013 -8.490 1.00 93.00 95 HIS A CA 1
ATOM 813 C C . HIS A 1 95 ? 11.762 1.298 -9.091 1.00 93.00 95 HIS A C 1
ATOM 815 O O . HIS A 1 95 ? 11.190 1.254 -10.174 1.00 93.00 95 HIS A O 1
ATOM 821 N N . HIS A 1 96 ? 11.996 2.461 -8.461 1.00 90.62 96 HIS A N 1
ATOM 822 C CA . HIS A 1 96 ? 11.626 3.775 -9.014 1.00 90.62 96 HIS A CA 1
ATOM 823 C C . HIS A 1 96 ? 12.451 4.173 -10.246 1.00 90.62 96 HIS A C 1
ATOM 825 O O . HIS A 1 96 ? 12.028 5.046 -11.006 1.00 90.62 96 HIS A O 1
ATOM 831 N N . PHE A 1 97 ? 13.572 3.495 -10.516 1.00 91.44 97 PHE A N 1
ATOM 832 C CA . PHE A 1 97 ? 14.324 3.696 -11.756 1.00 91.44 97 PHE A CA 1
ATOM 833 C C . PHE A 1 97 ? 13.569 3.235 -13.018 1.00 91.44 97 PHE A C 1
ATOM 835 O O . PHE A 1 97 ? 14.084 3.406 -14.121 1.00 91.44 97 PHE A O 1
ATOM 842 N N . PHE A 1 98 ? 12.317 2.763 -12.899 1.00 89.88 98 PHE A N 1
ATOM 843 C CA . PHE A 1 98 ? 11.404 2.597 -14.039 1.00 89.88 98 PHE A CA 1
ATOM 844 C C . PHE A 1 98 ? 11.292 3.870 -14.895 1.00 89.88 98 PHE A C 1
ATOM 846 O O . PHE A 1 98 ? 11.089 3.774 -16.103 1.00 89.88 98 PHE A O 1
ATOM 853 N N . VAL A 1 99 ? 11.467 5.055 -14.294 1.00 90.00 99 VAL A N 1
ATOM 854 C CA . VAL A 1 99 ? 11.460 6.339 -15.013 1.00 90.00 99 VAL A CA 1
ATOM 855 C C . VAL A 1 99 ? 12.587 6.402 -16.048 1.00 90.00 99 VAL A C 1
ATOM 857 O O . VAL A 1 99 ? 12.363 6.876 -17.157 1.00 90.00 99 VAL A O 1
ATOM 860 N N . VAL A 1 100 ? 13.772 5.865 -15.732 1.00 91.12 100 VAL A N 1
ATOM 861 C CA . VAL A 1 100 ? 14.903 5.792 -16.675 1.00 91.12 100 VAL A CA 1
ATOM 862 C C . VAL A 1 100 ? 14.538 4.909 -17.868 1.00 91.12 100 VAL A C 1
ATOM 864 O O . VAL A 1 100 ? 14.772 5.293 -19.010 1.00 91.12 100 VAL A O 1
ATOM 867 N N . VAL A 1 101 ? 13.897 3.763 -17.610 1.00 88.88 101 VAL A N 1
ATOM 868 C CA . VAL A 1 101 ? 13.439 2.836 -18.657 1.00 88.88 101 VAL A CA 1
ATOM 869 C C . VAL A 1 101 ? 12.407 3.504 -19.570 1.00 88.88 101 VAL A C 1
ATOM 871 O O . VAL A 1 101 ? 12.498 3.372 -20.786 1.00 88.88 101 VAL A O 1
ATOM 874 N N . TRP A 1 102 ? 11.451 4.257 -19.017 1.00 88.19 102 TRP A N 1
ATOM 875 C CA . TRP A 1 102 ? 10.439 4.966 -19.811 1.00 88.19 102 TRP A CA 1
ATOM 876 C C . TRP A 1 102 ? 11.033 6.068 -20.686 1.00 88.19 102 TRP A C 1
ATOM 878 O O . TRP A 1 102 ? 10.709 6.140 -21.871 1.00 88.19 102 TRP A O 1
ATOM 888 N N . THR A 1 103 ? 11.912 6.902 -20.124 1.00 88.75 103 THR A N 1
ATOM 889 C CA . THR A 1 103 ? 12.594 7.962 -20.880 1.00 88.75 103 THR A CA 1
ATOM 890 C C . THR A 1 103 ? 13.432 7.368 -22.004 1.00 88.75 103 THR A C 1
ATOM 892 O O . THR A 1 103 ? 13.363 7.836 -23.138 1.00 88.75 103 THR A O 1
ATOM 895 N N . MET A 1 104 ? 14.173 6.296 -21.716 1.00 88.56 104 MET A N 1
ATOM 896 C CA . MET A 1 104 ? 14.983 5.633 -22.729 1.00 88.56 104 MET A CA 1
ATOM 897 C C . MET A 1 104 ? 14.108 5.016 -23.827 1.00 88.56 104 MET A C 1
ATOM 899 O O . MET A 1 104 ? 14.394 5.212 -25.003 1.00 88.56 104 MET A O 1
ATOM 903 N N . MET A 1 105 ? 12.996 4.363 -23.478 1.00 86.69 105 MET A N 1
ATOM 904 C CA . MET A 1 105 ? 12.074 3.774 -24.457 1.00 86.69 105 MET A CA 1
ATOM 905 C C . MET A 1 105 ? 11.525 4.808 -25.453 1.00 86.69 105 MET A C 1
ATOM 907 O O . MET A 1 105 ? 11.393 4.507 -26.638 1.00 86.69 105 MET A O 1
ATOM 911 N N . LEU A 1 106 ? 11.247 6.034 -24.992 1.00 87.31 106 LEU A N 1
ATOM 912 C CA . LEU A 1 106 ? 10.831 7.146 -25.855 1.00 87.31 106 LEU A CA 1
ATOM 913 C C . LEU A 1 106 ? 11.933 7.600 -26.821 1.00 87.31 106 LEU A C 1
ATOM 915 O O . LEU A 1 106 ? 11.620 7.985 -27.946 1.00 87.31 106 LEU A O 1
ATOM 919 N N . TRP A 1 107 ? 13.203 7.549 -26.406 1.00 85.81 107 TRP A N 1
ATOM 920 C CA . TRP A 1 107 ? 14.339 7.823 -27.293 1.00 85.81 107 TRP A CA 1
ATOM 921 C C . TRP A 1 107 ? 14.618 6.675 -28.261 1.00 85.81 107 TRP A C 1
ATOM 923 O O . TRP A 1 107 ? 14.937 6.929 -29.416 1.00 85.81 107 TRP A O 1
ATOM 933 N N . HIS A 1 108 ? 14.481 5.429 -27.809 1.00 86.06 108 HIS A N 1
ATOM 934 C CA . HIS A 1 108 ? 14.764 4.247 -28.618 1.00 86.06 108 HIS A CA 1
ATOM 935 C C . HIS A 1 108 ? 13.769 4.058 -29.764 1.00 86.06 108 HIS A C 1
ATOM 937 O O . HIS A 1 108 ? 14.151 3.710 -30.879 1.00 86.06 108 HIS A O 1
ATOM 943 N N . ALA A 1 109 ? 12.485 4.291 -29.491 1.00 85.88 109 ALA A N 1
ATOM 944 C CA . ALA A 1 109 ? 11.425 4.141 -30.471 1.00 85.88 109 ALA A CA 1
ATOM 945 C C . ALA A 1 109 ? 10.506 5.360 -30.429 1.00 85.88 109 ALA A C 1
ATOM 947 O O . ALA A 1 109 ? 9.689 5.509 -29.520 1.00 85.88 109 ALA A O 1
ATOM 948 N N . ALA A 1 110 ? 10.567 6.190 -31.473 1.00 79.62 110 ALA A N 1
ATOM 949 C CA . ALA A 1 110 ? 9.706 7.364 -31.595 1.00 79.62 110 ALA A CA 1
ATOM 950 C C . ALA A 1 110 ? 8.211 7.006 -31.542 1.00 79.62 110 ALA A C 1
ATOM 952 O O . ALA A 1 110 ? 7.409 7.818 -31.111 1.00 79.62 110 ALA A O 1
ATOM 953 N N . SER A 1 111 ? 7.809 5.787 -31.916 1.00 87.56 111 SER A N 1
ATOM 954 C CA . SER A 1 111 ? 6.424 5.309 -31.797 1.00 87.56 111 SER A CA 1
ATOM 955 C C . SER A 1 111 ? 6.023 4.859 -30.385 1.00 87.56 111 SER A C 1
ATOM 957 O O . SER A 1 111 ? 4.861 4.526 -30.162 1.00 87.56 111 SER A O 1
ATOM 959 N N . ALA A 1 112 ? 6.936 4.815 -29.410 1.00 88.25 112 ALA A N 1
ATOM 960 C CA . ALA A 1 112 ? 6.629 4.343 -28.058 1.00 88.25 112 ALA A CA 1
ATOM 961 C C . ALA A 1 112 ? 5.551 5.196 -27.366 1.00 88.25 112 ALA A C 1
ATOM 963 O O . ALA A 1 112 ? 4.774 4.671 -26.563 1.00 88.25 112 ALA A O 1
ATOM 964 N N . TRP A 1 113 ? 5.452 6.488 -27.708 1.00 89.38 113 TRP A N 1
ATOM 965 C CA . TRP A 1 113 ? 4.490 7.400 -27.086 1.00 89.38 113 TRP A CA 1
ATOM 966 C C . TRP A 1 113 ? 3.033 6.959 -27.287 1.00 89.38 113 TRP A C 1
ATOM 968 O O . TRP A 1 113 ? 2.247 7.100 -26.350 1.00 89.38 113 TRP A O 1
ATOM 978 N N . TYR A 1 114 ? 2.684 6.351 -28.434 1.00 91.38 114 TYR A N 1
ATOM 979 C CA . TYR A 1 114 ? 1.329 5.839 -28.697 1.00 91.38 114 TYR A CA 1
ATOM 980 C C . TYR A 1 114 ? 0.881 4.821 -27.638 1.00 91.38 114 TYR A C 1
ATOM 982 O O . TYR A 1 114 ? -0.296 4.755 -27.292 1.00 91.38 114 TYR A O 1
ATOM 990 N N . TYR A 1 115 ? 1.825 4.042 -27.103 1.00 88.94 115 TYR A N 1
ATOM 991 C CA . TYR A 1 115 ? 1.548 2.955 -26.165 1.00 88.94 115 TYR A CA 1
ATOM 992 C C . TYR A 1 115 ? 1.629 3.396 -24.700 1.00 88.94 115 TYR A C 1
ATOM 994 O O . TYR A 1 115 ? 0.916 2.856 -23.852 1.00 88.94 115 TYR A O 1
ATOM 1002 N N . ILE A 1 116 ? 2.485 4.374 -24.378 1.00 89.19 116 ILE A N 1
ATOM 1003 C CA . ILE A 1 116 ? 2.722 4.775 -22.983 1.00 89.19 116 ILE A CA 1
ATOM 1004 C C . ILE A 1 116 ? 1.954 6.028 -22.556 1.00 89.19 116 ILE A C 1
ATOM 1006 O O . ILE A 1 116 ? 1.714 6.189 -21.362 1.00 89.19 116 ILE A O 1
ATOM 1010 N N . ALA A 1 117 ? 1.525 6.894 -23.484 1.00 90.50 117 ALA A N 1
ATOM 1011 C CA . ALA A 1 117 ? 0.911 8.181 -23.140 1.00 90.50 117 ALA A CA 1
ATOM 1012 C C . ALA A 1 117 ? -0.352 8.028 -22.277 1.00 90.50 117 ALA A C 1
ATOM 1014 O O . ALA A 1 117 ? -0.474 8.687 -21.246 1.00 90.50 117 ALA A O 1
ATOM 1015 N N . ALA A 1 118 ? -1.254 7.111 -22.644 1.00 90.88 118 ALA A N 1
ATOM 1016 C CA . ALA A 1 118 ? -2.460 6.838 -21.859 1.00 90.88 118 ALA A CA 1
ATOM 1017 C C . ALA A 1 118 ? -2.122 6.318 -20.449 1.00 90.88 118 ALA A C 1
ATOM 1019 O O . ALA A 1 118 ? -2.714 6.754 -19.463 1.00 90.88 118 ALA A O 1
ATOM 1020 N N . SER A 1 119 ? -1.126 5.435 -20.342 1.00 88.50 119 SER A N 1
ATOM 1021 C CA . SER A 1 119 ? -0.662 4.883 -19.064 1.00 88.50 119 SER A CA 1
ATOM 1022 C C . SER A 1 119 ? -0.041 5.957 -18.166 1.00 88.50 119 SER A C 1
ATOM 1024 O O . SER A 1 119 ? -0.339 6.003 -16.974 1.00 88.50 119 SER A O 1
ATOM 1026 N N . ILE A 1 120 ? 0.777 6.852 -18.732 1.00 88.75 120 ILE A N 1
ATOM 1027 C CA . ILE A 1 120 ? 1.377 7.982 -18.008 1.00 88.75 120 ILE A CA 1
ATOM 1028 C C . ILE A 1 120 ? 0.291 8.955 -17.550 1.00 88.75 120 ILE A C 1
ATOM 1030 O O . ILE A 1 120 ? 0.302 9.365 -16.393 1.00 88.75 120 ILE A O 1
ATOM 1034 N N . ALA A 1 121 ? -0.669 9.290 -18.414 1.00 91.81 121 ALA A N 1
ATOM 1035 C CA . ALA A 1 121 ? -1.777 10.169 -18.053 1.00 91.81 121 ALA A CA 1
ATOM 1036 C C . ALA A 1 121 ? -2.586 9.597 -16.877 1.00 91.81 121 ALA A C 1
ATOM 1038 O O . ALA A 1 121 ? -2.814 10.296 -15.890 1.00 91.81 121 ALA A O 1
ATOM 1039 N N . LEU A 1 122 ? -2.946 8.309 -16.927 1.00 90.56 122 LEU A N 1
ATOM 1040 C CA . LEU A 1 122 ? -3.638 7.633 -15.824 1.00 90.56 122 LEU A CA 1
ATOM 1041 C C . LEU A 1 122 ? -2.798 7.597 -14.542 1.00 90.56 122 LEU A C 1
ATOM 1043 O O . LEU A 1 122 ? -3.329 7.828 -13.457 1.00 90.56 122 LEU A O 1
ATOM 1047 N N . TRP A 1 123 ? -1.492 7.345 -14.655 1.00 89.12 123 TRP A N 1
ATOM 1048 C CA . TRP A 1 123 ? -0.576 7.353 -13.514 1.00 89.12 123 TRP A CA 1
ATOM 1049 C C . TRP A 1 123 ? -0.447 8.744 -12.877 1.00 89.12 123 TRP A C 1
ATOM 1051 O O . TRP A 1 123 ? -0.447 8.856 -11.652 1.00 89.12 123 TRP A O 1
ATOM 1061 N N . LEU A 1 124 ? -0.391 9.808 -13.684 1.00 90.94 124 LEU A N 1
ATOM 1062 C CA . LEU A 1 124 ? -0.362 11.192 -13.202 1.00 90.94 124 LEU A CA 1
ATOM 1063 C C . LEU A 1 124 ? -1.669 11.575 -12.505 1.00 90.94 124 LEU A C 1
ATOM 1065 O O . LEU A 1 124 ? -1.627 12.194 -11.445 1.00 90.94 124 LEU A O 1
ATOM 1069 N N . VAL A 1 125 ? -2.819 11.172 -13.055 1.00 92.81 125 VAL A N 1
ATOM 1070 C CA . VAL A 1 125 ? -4.128 11.387 -12.418 1.00 92.81 125 VAL A CA 1
ATOM 1071 C C . VAL A 1 125 ? -4.213 10.643 -11.082 1.00 92.81 125 VAL A C 1
ATOM 1073 O O . VAL A 1 125 ? -4.583 11.251 -10.080 1.00 92.81 125 VAL A O 1
ATOM 1076 N N . ASP A 1 126 ? -3.814 9.365 -11.026 1.00 87.81 126 ASP A N 1
ATOM 1077 C CA . ASP A 1 126 ? -3.749 8.603 -9.767 1.00 87.81 126 ASP A CA 1
ATOM 1078 C C . ASP A 1 126 ? -2.828 9.292 -8.749 1.00 87.81 126 ASP A C 1
ATOM 1080 O O . ASP A 1 126 ? -3.212 9.486 -7.593 1.00 87.81 126 ASP A O 1
ATOM 1084 N N . ARG A 1 127 ? -1.648 9.754 -9.185 1.00 88.25 127 ARG A N 1
ATOM 1085 C CA . ARG A 1 127 ? -0.700 10.471 -8.326 1.00 88.25 127 ARG A CA 1
ATOM 1086 C C . ARG A 1 127 ? -1.270 11.788 -7.805 1.00 88.25 127 ARG A C 1
ATOM 1088 O O . ARG A 1 127 ? -1.081 12.078 -6.627 1.00 88.25 127 ARG A O 1
ATOM 1095 N N . ALA A 1 128 ? -1.969 12.557 -8.639 1.00 89.12 128 ALA A N 1
ATOM 1096 C CA . ALA A 1 128 ? -2.606 13.811 -8.241 1.00 89.12 128 ALA A CA 1
ATOM 1097 C C . ALA A 1 128 ? -3.723 13.574 -7.214 1.00 89.12 128 ALA A C 1
ATOM 1099 O O . ALA A 1 128 ? -3.777 14.261 -6.194 1.00 89.12 128 ALA A O 1
ATOM 1100 N N . ILE A 1 129 ? -4.562 12.552 -7.429 1.00 86.94 129 ILE A N 1
ATOM 1101 C CA . ILE A 1 129 ? -5.610 12.162 -6.476 1.00 86.94 129 ILE A CA 1
ATOM 1102 C C . ILE A 1 129 ? -4.982 11.759 -5.138 1.00 86.94 129 ILE A C 1
ATOM 1104 O O . ILE A 1 129 ? -5.382 12.281 -4.099 1.00 86.94 129 ILE A O 1
ATOM 1108 N N . ARG A 1 130 ? -3.969 10.885 -5.138 1.00 84.56 130 ARG A N 1
ATOM 1109 C CA . ARG A 1 130 ? -3.288 10.463 -3.900 1.00 84.56 130 ARG A CA 1
ATOM 1110 C C . ARG A 1 130 ? -2.590 11.611 -3.191 1.00 84.56 130 ARG A C 1
ATOM 1112 O O . ARG A 1 130 ? -2.674 11.701 -1.974 1.00 84.56 130 ARG A O 1
ATOM 1119 N N . PHE A 1 131 ? -1.940 12.498 -3.942 1.00 84.81 131 PHE A N 1
ATOM 1120 C CA . PHE A 1 131 ? -1.327 13.695 -3.379 1.00 84.81 131 PHE A CA 1
ATOM 1121 C C . PHE A 1 131 ? -2.378 14.554 -2.676 1.00 84.81 131 PHE A C 1
ATOM 1123 O O . PHE A 1 131 ? -2.188 14.892 -1.516 1.00 84.81 131 PHE A O 1
ATOM 1130 N N . SER A 1 132 ? -3.519 14.816 -3.326 1.00 84.38 132 SER A N 1
ATOM 1131 C CA . SER A 1 132 ? -4.610 15.591 -2.720 1.00 84.38 132 SER A CA 1
ATOM 1132 C C . SER A 1 132 ? -5.174 14.938 -1.453 1.00 84.38 132 SER A C 1
ATOM 1134 O O . SER A 1 132 ? -5.389 15.627 -0.461 1.00 84.38 132 SER A O 1
ATOM 1136 N N . LYS A 1 133 ? -5.338 13.609 -1.439 1.00 79.31 133 LYS A N 1
ATOM 1137 C CA . LYS A 1 133 ? -5.767 12.860 -0.248 1.00 79.31 133 LYS A CA 1
ATOM 1138 C C . LYS A 1 133 ? -4.734 12.896 0.873 1.00 79.31 133 LYS A C 1
ATOM 1140 O O . LYS A 1 133 ? -5.108 13.033 2.031 1.00 79.31 133 LYS A O 1
ATOM 1145 N N . GLY A 1 134 ? -3.448 12.832 0.535 1.00 77.44 134 GLY A N 1
ATOM 1146 C CA . GLY A 1 134 ? -2.352 12.914 1.497 1.00 77.44 134 GLY A CA 1
ATOM 1147 C C . GLY A 1 134 ? -2.222 14.272 2.194 1.00 77.44 134 GLY A C 1
ATOM 1148 O O . GLY A 1 134 ? -1.487 14.358 3.171 1.00 77.44 134 GLY A O 1
ATOM 1149 N N . LEU A 1 135 ? -2.941 15.307 1.738 1.00 78.94 135 LEU A N 1
ATOM 1150 C CA . LEU A 1 135 ? -3.048 16.607 2.417 1.00 78.94 135 LEU A CA 1
ATOM 1151 C C . LEU A 1 135 ? -4.071 16.608 3.566 1.00 78.94 135 LEU A C 1
ATOM 1153 O O . LEU A 1 135 ? -4.292 17.646 4.187 1.00 78.94 135 LEU A O 1
ATOM 1157 N N . THR A 1 136 ? -4.720 15.473 3.839 1.00 79.62 136 THR A N 1
ATOM 1158 C CA . THR A 1 136 ? -5.666 15.338 4.951 1.00 79.62 136 THR A CA 1
ATOM 1159 C C . THR A 1 136 ? -4.960 15.593 6.281 1.00 79.62 136 THR A C 1
ATOM 1161 O O . THR A 1 136 ? -4.030 14.872 6.643 1.00 79.62 136 THR A O 1
ATOM 1164 N N . ILE A 1 137 ? -5.431 16.596 7.025 1.00 80.00 137 ILE A N 1
ATOM 1165 C CA . ILE A 1 137 ? -4.910 16.926 8.353 1.00 80.00 137 ILE A CA 1
ATOM 1166 C C . ILE A 1 137 ? -5.445 15.906 9.358 1.00 80.00 137 ILE A C 1
ATOM 1168 O O . ILE A 1 137 ? -6.658 15.710 9.493 1.00 80.00 137 ILE A O 1
ATOM 1172 N N . VAL A 1 138 ? -4.528 15.264 10.079 1.00 87.75 138 VAL A N 1
ATOM 1173 C CA . VAL A 1 138 ? -4.851 14.323 11.155 1.00 87.75 138 VAL A CA 1
ATOM 1174 C C . VAL A 1 138 ? -4.212 14.759 12.466 1.00 87.75 138 VAL A C 1
ATOM 1176 O O . VAL A 1 138 ? -3.091 15.264 12.510 1.00 87.75 138 VAL A O 1
ATOM 1179 N N . SER A 1 139 ? -4.940 14.534 13.554 1.00 90.19 139 SER A N 1
ATOM 1180 C CA . SER A 1 139 ? -4.484 14.768 14.920 1.00 90.19 139 SER A CA 1
ATOM 1181 C C . SER A 1 139 ? -4.283 13.419 15.599 1.00 90.19 139 SER A C 1
ATOM 1183 O O . SER A 1 139 ? -5.242 12.667 15.779 1.00 90.19 139 SER A O 1
ATOM 1185 N N . VAL A 1 140 ? -3.037 13.107 15.959 1.00 93.25 140 VAL A N 1
ATOM 1186 C CA . VAL A 1 140 ? -2.689 11.887 16.699 1.00 93.25 140 VAL A CA 1
ATOM 1187 C C . VAL A 1 140 ? -3.218 12.005 18.128 1.00 93.25 140 VAL A C 1
ATOM 1189 O O . VAL A 1 140 ? -2.947 12.989 18.815 1.00 93.25 140 VAL A O 1
ATOM 1192 N N . LYS A 1 141 ? -4.002 11.014 18.559 1.00 92.88 141 LYS A N 1
ATOM 1193 C CA . LYS A 1 141 ? -4.615 10.934 19.897 1.00 92.88 141 LYS A CA 1
ATOM 1194 C C . LYS A 1 141 ? -3.943 9.902 20.787 1.00 92.88 141 LYS A C 1
ATOM 1196 O O . LYS A 1 141 ? -3.807 10.124 21.984 1.00 92.88 141 LYS A O 1
ATOM 1201 N N . GLY A 1 142 ? -3.477 8.808 20.193 1.00 91.69 142 GLY A N 1
ATOM 1202 C CA . GLY A 1 142 ? -2.765 7.751 20.897 1.00 91.69 142 GLY A CA 1
ATOM 1203 C C . GLY A 1 142 ? -1.617 7.221 20.058 1.00 91.69 142 GLY A C 1
ATOM 1204 O O . GLY A 1 142 ? -1.777 6.948 18.869 1.00 91.69 142 GLY A O 1
ATOM 1205 N N . PHE A 1 143 ? -0.456 7.067 20.682 1.00 95.06 143 PHE A N 1
ATOM 1206 C CA . PHE A 1 143 ? 0.721 6.503 20.042 1.00 95.06 143 PHE A CA 1
ATOM 1207 C C . PHE A 1 143 ? 1.548 5.757 21.083 1.00 95.06 143 PHE A C 1
ATOM 1209 O O . PHE A 1 143 ? 2.171 6.372 21.944 1.00 95.06 143 PHE A O 1
ATOM 1216 N N . ALA A 1 144 ? 1.488 4.430 21.037 1.00 92.88 144 ALA A N 1
ATOM 1217 C CA . ALA A 1 144 ? 2.120 3.564 22.025 1.00 92.88 144 ALA A CA 1
ATOM 1218 C C . ALA A 1 144 ? 2.614 2.274 21.369 1.00 92.88 144 ALA A C 1
ATOM 1220 O O . ALA A 1 144 ? 2.087 1.849 20.339 1.00 92.88 144 ALA A O 1
ATOM 1221 N N . ALA A 1 145 ? 3.612 1.636 21.974 1.00 91.75 145 ALA A N 1
ATOM 1222 C CA . ALA A 1 145 ? 4.117 0.349 21.521 1.00 91.75 145 ALA A CA 1
ATOM 1223 C C . ALA A 1 145 ? 4.247 -0.641 22.678 1.00 91.75 145 ALA A C 1
ATOM 1225 O O . ALA A 1 145 ? 4.874 -0.327 23.686 1.00 91.75 145 ALA A O 1
ATOM 1226 N N . ALA A 1 146 ? 3.733 -1.853 22.479 1.00 86.44 146 ALA A N 1
ATOM 1227 C CA . ALA A 1 146 ? 3.931 -2.997 23.362 1.00 86.44 146 ALA A CA 1
ATOM 1228 C C . ALA A 1 146 ? 3.955 -4.292 22.534 1.00 86.44 146 ALA A C 1
ATOM 1230 O O . ALA A 1 146 ? 3.392 -4.350 21.442 1.00 86.44 146 ALA A O 1
ATOM 1231 N N . GLY A 1 147 ? 4.667 -5.314 23.009 1.00 80.38 147 GLY A N 1
ATOM 1232 C CA . GLY A 1 147 ? 4.636 -6.649 22.398 1.00 80.38 147 GLY A CA 1
ATOM 1233 C C . GLY A 1 147 ? 5.053 -6.740 20.925 1.00 80.38 147 GLY A C 1
ATOM 1234 O O . GLY A 1 147 ? 4.494 -7.519 20.157 1.00 80.38 147 GLY A O 1
ATOM 1235 N N . GLY A 1 148 ? 5.970 -5.873 20.480 1.00 86.38 148 GLY A N 1
ATOM 1236 C CA . GLY A 1 148 ? 6.365 -5.783 19.067 1.00 86.38 148 GLY A CA 1
ATOM 1237 C C . GLY A 1 148 ? 5.294 -5.188 18.139 1.00 86.38 148 GLY A C 1
ATOM 1238 O O . GLY A 1 148 ? 5.434 -5.259 16.919 1.00 86.38 148 GLY A O 1
ATOM 1239 N N . VAL A 1 149 ? 4.240 -4.580 18.688 1.00 91.31 149 VAL A N 1
ATOM 1240 C CA . VAL A 1 149 ? 3.164 -3.914 17.946 1.00 91.31 149 VAL A CA 1
ATOM 1241 C C . VAL A 1 149 ? 3.075 -2.454 18.382 1.00 91.31 149 VAL A C 1
ATOM 1243 O O . VAL A 1 149 ? 3.250 -2.109 19.546 1.00 91.31 149 VAL A O 1
ATOM 1246 N N . THR A 1 150 ? 2.836 -1.564 17.427 1.00 94.50 150 THR A N 1
ATOM 1247 C CA . THR A 1 150 ? 2.600 -0.137 17.655 1.00 94.50 150 THR A CA 1
ATOM 1248 C C . THR A 1 150 ? 1.139 0.181 17.388 1.00 94.50 150 THR A C 1
ATOM 1250 O O . THR A 1 150 ? 0.650 -0.058 16.283 1.00 94.50 150 THR A O 1
ATOM 1253 N N . ARG A 1 151 ? 0.447 0.729 18.386 1.00 94.50 151 ARG A N 1
ATOM 1254 C CA . ARG A 1 151 ? -0.904 1.269 18.241 1.00 94.50 151 ARG A CA 1
ATOM 1255 C C . ARG A 1 151 ? -0.827 2.745 17.907 1.00 94.50 151 ARG A C 1
ATOM 1257 O O . ARG A 1 151 ? -0.226 3.533 18.637 1.00 94.50 151 ARG A O 1
ATOM 1264 N N . LEU A 1 152 ? -1.465 3.099 16.803 1.00 95.56 152 LEU A N 1
ATOM 1265 C CA . LEU A 1 152 ? -1.615 4.465 16.332 1.00 95.56 152 LEU A CA 1
ATOM 1266 C C . LEU A 1 152 ? -3.105 4.791 16.267 1.00 95.56 152 LEU A C 1
ATOM 1268 O O . LEU A 1 152 ? -3.837 4.143 15.526 1.00 95.56 152 LEU A O 1
ATOM 1272 N N . ALA A 1 153 ? -3.535 5.791 17.027 1.00 94.88 153 ALA A N 1
ATOM 1273 C CA . ALA A 1 153 ? -4.896 6.304 17.047 1.00 94.88 153 ALA A CA 1
ATOM 1274 C C . ALA A 1 153 ? -4.899 7.779 16.640 1.00 94.88 153 ALA A C 1
ATOM 1276 O O . ALA A 1 153 ? -4.113 8.574 17.166 1.00 94.88 153 ALA A O 1
ATOM 1277 N N . TYR A 1 154 ? -5.769 8.152 15.704 1.00 94.00 154 TYR A N 1
ATOM 1278 C CA . TYR A 1 154 ? -5.904 9.531 15.243 1.00 94.00 154 TYR A CA 1
ATOM 1279 C C . TYR A 1 154 ? -7.348 9.891 14.900 1.00 94.00 154 TYR A C 1
ATOM 1281 O O . TYR A 1 154 ? -8.207 9.041 14.666 1.00 94.00 154 TYR A O 1
ATOM 1289 N N . THR A 1 155 ? -7.589 11.194 14.821 1.00 92.38 155 THR A N 1
ATOM 1290 C CA . THR A 1 155 ? -8.813 11.782 14.272 1.00 92.38 155 THR A CA 1
ATOM 1291 C C . THR A 1 155 ? -8.477 12.601 13.037 1.00 92.38 155 THR A C 1
ATOM 1293 O O . THR A 1 155 ? -7.444 13.270 12.999 1.00 92.38 155 THR A O 1
ATOM 1296 N N . VAL A 1 156 ? -9.367 12.591 12.056 1.00 87.19 156 VAL A N 1
ATOM 1297 C CA . VAL A 1 156 ? -9.310 13.440 10.870 1.00 87.19 156 VAL A CA 1
ATOM 1298 C C . VAL A 1 156 ? -10.077 14.731 11.148 1.00 87.19 156 VAL A C 1
ATOM 1300 O O . VAL A 1 156 ? -11.181 14.703 11.704 1.00 87.19 156 VAL A O 1
ATOM 1303 N N . GLU A 1 157 ? -9.511 15.870 10.756 1.00 77.12 157 GLU A N 1
ATOM 1304 C CA . GLU A 1 157 ? -10.269 17.119 10.708 1.00 77.12 157 GLU A CA 1
ATOM 1305 C C . GLU A 1 157 ? -11.159 17.098 9.463 1.00 77.12 157 GLU A C 1
ATOM 1307 O O . GLU A 1 157 ? -10.681 17.032 8.330 1.00 77.12 157 GLU A O 1
ATOM 1312 N N . SER A 1 158 ? -12.480 17.091 9.661 1.00 59.09 158 SER A N 1
ATOM 1313 C CA . SER A 1 158 ? -13.414 17.069 8.536 1.00 59.09 158 SER A CA 1
ATOM 1314 C C . SER A 1 158 ? -13.287 18.357 7.721 1.00 59.09 158 SER A C 1
ATOM 1316 O O . SER A 1 158 ? -13.645 19.434 8.202 1.00 59.09 158 SER A O 1
ATOM 1318 N N . ALA A 1 159 ? -12.854 18.225 6.464 1.00 53.81 159 ALA A N 1
ATOM 1319 C CA . ALA A 1 159 ? -12.847 19.294 5.462 1.00 53.81 159 ALA A CA 1
ATOM 1320 C C . ALA A 1 159 ? -14.263 19.685 4.969 1.00 53.81 159 ALA A C 1
ATOM 1322 O O . ALA A 1 159 ? -14.402 20.447 4.013 1.00 53.81 159 ALA A O 1
ATOM 1323 N N . GLY A 1 160 ? -15.326 19.130 5.565 1.00 50.22 160 GLY A N 1
ATOM 1324 C CA . GLY A 1 160 ? -16.705 19.374 5.148 1.00 50.22 160 GLY A CA 1
ATOM 1325 C C . GLY A 1 160 ? -17.193 20.790 5.465 1.00 50.22 160 GLY A C 1
ATOM 1326 O O . GLY A 1 160 ? -16.805 21.377 6.466 1.00 50.22 160 GLY A O 1
ATOM 1327 N N . VAL A 1 161 ? -18.095 21.315 4.632 1.00 40.19 161 VAL A N 1
ATOM 1328 C CA . VAL A 1 161 ? -18.847 22.556 4.884 1.00 40.19 161 VAL A CA 1
ATOM 1329 C C . VAL A 1 161 ? -20.126 22.206 5.655 1.00 40.19 161 VAL A C 1
ATOM 1331 O O . VAL A 1 161 ? -20.911 21.377 5.200 1.00 40.19 161 VAL A O 1
ATOM 1334 N N . GLY A 1 162 ? -20.344 22.811 6.827 1.00 50.41 162 GLY A N 1
ATOM 1335 C CA . GLY A 1 162 ? -21.531 22.596 7.668 1.00 50.41 162 GLY A CA 1
ATOM 1336 C C . GLY A 1 162 ? -21.274 22.884 9.157 1.00 50.41 162 GLY A C 1
ATOM 1337 O O . GLY A 1 162 ? -20.148 23.215 9.518 1.00 50.41 162 GLY A O 1
ATOM 1338 N N . PRO A 1 163 ? -22.270 22.720 10.051 1.00 49.44 163 PRO A N 1
ATOM 1339 C CA . PRO A 1 163 ? -22.134 23.007 11.492 1.00 49.44 163 PRO A CA 1
ATOM 1340 C C . PRO A 1 163 ? -21.066 22.169 12.215 1.00 49.44 163 PRO A C 1
ATOM 1342 O O . PRO A 1 163 ? -20.669 22.491 13.327 1.00 49.44 163 PRO A O 1
ATOM 1345 N N . TRP A 1 164 ? -20.623 21.082 11.579 1.00 50.97 164 TRP A N 1
ATOM 1346 C CA . TRP A 1 164 ? -19.639 20.123 12.086 1.00 50.97 164 TRP A CA 1
ATOM 1347 C C . TRP A 1 164 ? -18.284 20.219 11.360 1.00 50.97 164 TRP A C 1
ATOM 1349 O O . TRP A 1 164 ? -17.424 19.357 11.551 1.00 50.97 164 TRP A O 1
ATOM 1359 N N . ALA A 1 165 ? -18.106 21.234 10.504 1.00 53.50 165 ALA A N 1
ATOM 1360 C CA . ALA A 1 165 ? -16.843 21.547 9.838 1.00 53.50 165 ALA A CA 1
ATOM 1361 C C . ALA A 1 165 ? -15.737 21.764 10.882 1.00 53.50 165 ALA A C 1
ATOM 1363 O O . ALA A 1 165 ? -15.932 22.518 11.834 1.00 53.50 165 ALA A O 1
ATOM 1364 N N . GLY A 1 166 ? -14.597 21.087 10.736 1.00 59.31 166 GLY A N 1
ATOM 1365 C CA . GLY A 1 166 ? -13.467 21.221 11.665 1.00 59.31 166 GLY A CA 1
ATOM 1366 C C . GLY A 1 166 ? -13.598 20.489 13.009 1.00 59.31 166 GLY A C 1
ATOM 1367 O O . GLY A 1 166 ? -12.687 20.573 13.827 1.00 59.31 166 GLY A O 1
ATOM 1368 N N . SER A 1 167 ? -14.678 19.737 13.267 1.00 68.44 167 SER A N 1
ATOM 1369 C CA . SER A 1 167 ? -14.722 18.861 14.450 1.00 68.44 167 SER A CA 1
ATOM 1370 C C . SER A 1 167 ? -13.861 17.607 14.225 1.00 68.44 167 SER A C 1
ATOM 1372 O O . SER A 1 167 ? -14.065 16.931 13.210 1.00 68.44 167 SER A O 1
ATOM 1374 N N . PRO A 1 168 ? -12.946 17.252 15.150 1.00 78.06 168 PRO A N 1
ATOM 1375 C CA . PRO A 1 168 ? -12.169 16.020 15.053 1.00 78.06 168 PRO A CA 1
ATOM 1376 C C . PRO A 1 168 ? -13.095 14.801 15.073 1.00 78.06 168 PRO A C 1
ATOM 1378 O O . PRO A 1 168 ? -13.906 14.651 15.991 1.00 78.06 168 PRO A O 1
ATOM 1381 N N . ARG A 1 169 ? -12.993 13.934 14.063 1.00 83.88 169 ARG A N 1
ATOM 1382 C CA . ARG A 1 169 ? -13.773 12.689 13.965 1.00 83.88 169 ARG A CA 1
ATOM 1383 C C . ARG A 1 169 ? -12.901 11.533 13.494 1.00 83.88 169 ARG A C 1
ATOM 1385 O O . ARG A 1 169 ? -11.847 11.755 12.903 1.00 83.88 169 ARG A O 1
ATOM 1392 N N . ALA A 1 170 ? -13.340 10.300 13.724 1.00 84.81 170 ALA A N 1
ATOM 1393 C CA . ALA A 1 170 ? -12.763 9.157 13.030 1.00 84.81 170 ALA A CA 1
ATOM 1394 C C . ALA A 1 170 ? -12.899 9.334 11.509 1.00 84.81 170 ALA A C 1
ATOM 1396 O O . ALA A 1 170 ? -13.850 9.946 11.012 1.00 84.81 170 ALA A O 1
ATOM 1397 N N . MET A 1 171 ? -11.935 8.793 10.768 1.00 86.12 171 MET A N 1
ATOM 1398 C CA . MET A 1 171 ? -12.047 8.646 9.323 1.00 86.12 171 MET A CA 1
ATOM 1399 C C . MET A 1 171 ? -13.289 7.809 9.002 1.00 86.12 171 MET A C 1
ATOM 1401 O O . MET A 1 171 ? -13.467 6.731 9.563 1.00 86.12 171 MET A O 1
ATOM 1405 N N . LEU A 1 172 ? -14.124 8.281 8.077 1.00 88.19 172 LEU A N 1
ATOM 1406 C CA . LEU A 1 172 ? -15.232 7.491 7.541 1.00 88.19 172 LEU A CA 1
ATOM 1407 C C . LEU A 1 172 ? -14.663 6.280 6.794 1.00 88.19 172 LEU A C 1
ATOM 1409 O O . LEU A 1 172 ? -13.919 6.460 5.830 1.00 88.19 172 LEU A O 1
ATOM 1413 N N . HIS A 1 173 ? -14.992 5.073 7.247 1.00 88.88 173 HIS A N 1
ATOM 1414 C CA . HIS A 1 173 ? -14.515 3.811 6.683 1.00 88.88 173 HIS A CA 1
ATOM 1415 C C . HIS A 1 173 ? -15.513 2.681 6.951 1.00 88.88 173 HIS A C 1
ATOM 1417 O O . HIS A 1 173 ? -16.376 2.801 7.814 1.00 88.88 173 HIS A O 1
ATOM 1423 N N . GLU A 1 174 ? -15.361 1.575 6.229 1.00 89.88 174 GLU A N 1
ATOM 1424 C CA . GLU A 1 174 ? -16.065 0.319 6.489 1.00 89.88 174 GLU A CA 1
ATOM 1425 C C . GLU A 1 174 ? -15.131 -0.705 7.147 1.00 89.88 174 GLU A C 1
ATOM 1427 O O . GLU A 1 174 ? -13.907 -0.671 6.969 1.00 89.88 174 GLU A O 1
ATOM 1432 N N . ALA A 1 175 ? -15.707 -1.633 7.914 1.00 89.06 175 ALA A N 1
ATOM 1433 C CA . ALA A 1 175 ? -14.935 -2.619 8.659 1.00 89.06 175 ALA A CA 1
ATOM 1434 C C . ALA A 1 175 ? -14.079 -3.494 7.725 1.00 89.06 175 ALA A C 1
ATOM 1436 O O . ALA A 1 175 ? -14.559 -4.029 6.723 1.00 89.06 175 ALA A O 1
ATOM 1437 N N . GLY A 1 176 ? -12.796 -3.644 8.064 1.00 87.56 176 GLY A N 1
ATOM 1438 C CA . GLY A 1 176 ? -11.820 -4.391 7.261 1.00 87.56 176 GLY A CA 1
ATOM 1439 C C . GLY A 1 176 ? -11.118 -3.588 6.156 1.00 87.56 176 GLY A C 1
ATOM 1440 O O . GLY A 1 176 ? -10.239 -4.131 5.482 1.00 87.56 176 GLY A O 1
ATOM 1441 N N . GLN A 1 177 ? -11.444 -2.303 5.976 1.00 91.38 177 GLN A N 1
ATOM 1442 C CA . GLN A 1 177 ? -10.688 -1.413 5.091 1.00 91.38 177 GLN A CA 1
ATOM 1443 C C . GLN A 1 177 ? -9.310 -1.049 5.667 1.00 91.38 177 GLN A C 1
ATOM 1445 O O . GLN A 1 177 ? -9.029 -1.193 6.855 1.00 91.38 177 GLN A O 1
ATOM 1450 N N . TYR A 1 178 ? -8.420 -0.567 4.804 1.00 92.25 178 TYR A N 1
ATOM 1451 C CA . TYR A 1 178 ? -7.061 -0.152 5.141 1.00 92.25 178 TYR A CA 1
ATOM 1452 C C . TYR A 1 178 ? -6.758 1.243 4.591 1.00 92.25 178 TYR A C 1
ATOM 1454 O O . TYR A 1 178 ? -7.424 1.731 3.680 1.00 92.25 178 TYR A O 1
ATOM 1462 N N . VAL A 1 179 ? -5.720 1.883 5.114 1.00 92.75 179 VAL A N 1
ATOM 1463 C CA . VAL A 1 179 ? -5.228 3.187 4.642 1.00 92.75 179 VAL A CA 1
ATOM 1464 C C . VAL A 1 179 ? -3.735 3.102 4.373 1.00 92.75 179 VAL A C 1
ATOM 1466 O O . VAL A 1 179 ? -3.048 2.238 4.915 1.00 92.75 179 VAL A O 1
ATOM 1469 N N . PHE A 1 180 ? -3.214 3.998 3.548 1.00 92.75 180 PHE A N 1
ATOM 1470 C CA . PHE A 1 180 ? -1.783 4.239 3.459 1.00 92.75 180 PHE A CA 1
ATOM 1471 C C . PHE A 1 180 ? -1.390 5.312 4.465 1.00 92.75 180 PHE A C 1
ATOM 1473 O O . PHE A 1 180 ? -1.982 6.389 4.489 1.00 92.75 180 PHE A O 1
ATOM 1480 N N . ILE A 1 181 ? -0.376 5.015 5.270 1.00 94.44 181 ILE A N 1
ATOM 1481 C CA . ILE A 1 181 ? 0.158 5.920 6.283 1.00 94.44 181 ILE A CA 1
ATOM 1482 C C . ILE A 1 181 ? 1.556 6.358 5.868 1.00 94.44 181 ILE A C 1
ATOM 1484 O O . ILE A 1 181 ? 2.389 5.538 5.464 1.00 94.44 181 ILE A O 1
ATOM 1488 N N . ASN A 1 182 ? 1.808 7.653 6.004 1.00 94.56 182 ASN A N 1
ATOM 1489 C CA . ASN A 1 182 ? 3.124 8.257 5.897 1.00 94.56 182 ASN A CA 1
ATOM 1490 C C . ASN A 1 182 ? 3.457 8.994 7.199 1.00 94.56 182 ASN A C 1
ATOM 1492 O O . ASN A 1 182 ? 2.607 9.659 7.784 1.00 94.56 182 ASN A O 1
ATOM 1496 N N . VAL A 1 183 ? 4.700 8.858 7.656 1.00 95.38 183 VAL A N 1
ATOM 1497 C CA . VAL A 1 183 ? 5.210 9.528 8.859 1.00 95.38 183 VAL A CA 1
ATOM 1498 C C . VAL A 1 183 ? 6.467 10.298 8.455 1.00 95.38 183 VAL A C 1
ATOM 1500 O O . VAL A 1 183 ? 7.530 9.681 8.332 1.00 95.38 183 VAL A O 1
ATOM 1503 N N . PRO A 1 184 ? 6.377 11.625 8.235 1.00 94.25 184 PRO A N 1
ATOM 1504 C CA . PRO A 1 184 ? 7.491 12.439 7.743 1.00 94.25 184 PRO A CA 1
ATOM 1505 C C . PRO A 1 184 ? 8.764 12.360 8.591 1.00 94.25 184 PRO A C 1
ATOM 1507 O O . PRO A 1 184 ? 9.857 12.461 8.044 1.00 94.25 184 PRO A O 1
ATOM 1510 N N . ALA A 1 185 ? 8.635 12.117 9.902 1.00 94.31 185 ALA A N 1
ATOM 1511 C CA . ALA A 1 185 ? 9.771 11.916 10.807 1.00 94.31 185 ALA A CA 1
ATOM 1512 C C . ALA A 1 185 ? 10.622 10.675 10.462 1.00 94.31 185 ALA A C 1
ATOM 1514 O O . ALA A 1 185 ? 11.788 10.607 10.839 1.00 94.31 185 ALA A O 1
ATOM 1515 N N . ILE A 1 186 ? 10.050 9.697 9.749 1.00 93.94 186 ILE A N 1
ATOM 1516 C CA . ILE A 1 186 ? 10.741 8.490 9.275 1.00 93.94 186 ILE A CA 1
ATOM 1517 C C . ILE A 1 186 ? 11.119 8.649 7.801 1.00 93.94 186 ILE A C 1
ATOM 1519 O O . ILE A 1 186 ? 12.257 8.394 7.411 1.00 93.94 186 ILE A O 1
ATOM 1523 N N . SER A 1 187 ? 10.151 9.041 6.968 1.00 91.94 187 SER A N 1
ATOM 1524 C CA . SER A 1 187 ? 10.347 9.255 5.536 1.00 91.94 187 SER A CA 1
ATOM 1525 C C . SER A 1 187 ? 9.225 10.111 4.959 1.00 91.94 187 SER A C 1
ATOM 1527 O O . SER A 1 187 ? 8.049 9.861 5.210 1.00 91.94 187 SER A O 1
ATOM 1529 N N . VAL A 1 188 ? 9.573 11.079 4.112 1.00 90.81 188 VAL A N 1
ATOM 1530 C CA . VAL A 1 188 ? 8.599 11.935 3.404 1.00 90.81 188 VAL A CA 1
ATOM 1531 C C . VAL A 1 188 ? 8.016 11.281 2.144 1.00 90.81 188 VAL A C 1
ATOM 1533 O O . VAL A 1 188 ? 7.052 11.782 1.576 1.00 90.81 188 VAL A O 1
ATOM 1536 N N . VAL A 1 189 ? 8.591 10.159 1.692 1.00 87.88 189 VAL A N 1
ATOM 1537 C CA . VAL A 1 189 ? 8.211 9.499 0.427 1.00 87.88 189 VAL A CA 1
ATOM 1538 C C . VAL A 1 189 ? 7.620 8.104 0.604 1.00 87.88 189 VAL A C 1
ATOM 1540 O O . VAL A 1 189 ? 7.007 7.587 -0.330 1.00 87.88 189 VAL A O 1
ATOM 1543 N N . GLN A 1 190 ? 7.818 7.461 1.757 1.00 90.94 190 GLN A N 1
ATOM 1544 C CA . GLN A 1 190 ? 7.317 6.110 2.005 1.00 90.94 190 GLN A CA 1
ATOM 1545 C C . GLN A 1 190 ? 5.870 6.146 2.502 1.00 90.94 190 GLN A C 1
ATOM 1547 O O . GLN A 1 190 ? 5.565 6.763 3.521 1.00 90.94 190 GLN A O 1
ATOM 1552 N N . TRP A 1 191 ? 4.992 5.447 1.786 1.00 91.62 191 TRP A N 1
ATOM 1553 C CA . TRP A 1 191 ? 3.592 5.247 2.151 1.00 91.62 191 TRP A CA 1
ATOM 1554 C C . TRP A 1 191 ? 3.344 3.752 2.312 1.00 91.62 191 TRP A C 1
ATOM 1556 O O . TRP A 1 191 ? 3.546 2.983 1.367 1.00 91.62 191 TRP A O 1
ATOM 1566 N N . HIS A 1 192 ? 2.907 3.334 3.498 1.00 92.56 192 HIS A N 1
ATOM 1567 C CA . HIS A 1 192 ? 2.720 1.921 3.827 1.00 92.56 192 HIS A CA 1
ATOM 1568 C C . HIS A 1 192 ? 1.252 1.615 4.140 1.00 92.56 192 HIS A C 1
ATOM 1570 O O . HIS A 1 192 ? 0.628 2.378 4.876 1.00 92.56 192 HIS A O 1
ATOM 1576 N N . PRO A 1 193 ? 0.684 0.527 3.588 1.00 93.50 193 PRO A N 1
ATOM 1577 C CA . PRO A 1 193 ? -0.697 0.157 3.852 1.00 93.50 193 PRO A CA 1
ATOM 1578 C C . PRO A 1 193 ? -0.832 -0.500 5.229 1.00 93.50 193 PRO A C 1
ATOM 1580 O O . PRO A 1 193 ? -0.116 -1.456 5.531 1.00 93.50 193 PRO A O 1
ATOM 1583 N N . PHE A 1 194 ? -1.794 -0.035 6.022 1.00 95.31 194 PHE A N 1
ATOM 1584 C CA . PHE A 1 194 ? -2.169 -0.627 7.302 1.00 95.31 194 PHE A CA 1
ATOM 1585 C C . PHE A 1 194 ? -3.687 -0.705 7.428 1.00 95.31 194 PHE A C 1
ATOM 1587 O O . PHE A 1 194 ? -4.404 0.259 7.149 1.00 95.31 194 PHE A O 1
ATOM 1594 N N . THR A 1 195 ? -4.176 -1.866 7.853 1.00 93.94 195 THR A N 1
ATOM 1595 C CA . THR A 1 195 ? -5.598 -2.099 8.113 1.00 93.94 195 THR A CA 1
ATOM 1596 C C . THR A 1 195 ? -6.094 -1.181 9.223 1.00 93.94 195 THR A C 1
ATOM 1598 O O . THR A 1 195 ? -5.377 -0.934 10.197 1.00 93.94 195 THR A O 1
ATOM 1601 N N . ILE A 1 196 ? -7.311 -0.670 9.075 1.00 93.75 196 ILE A N 1
ATOM 1602 C CA . ILE A 1 196 ? -8.026 0.010 10.148 1.00 93.75 196 ILE A CA 1
ATOM 1603 C C . ILE A 1 196 ? -8.544 -1.072 11.102 1.00 93.75 196 ILE A C 1
ATOM 1605 O O . ILE A 1 196 ? -9.270 -1.976 10.690 1.00 93.75 196 ILE A O 1
ATOM 1609 N N . SER A 1 197 ? -8.118 -1.019 12.363 1.00 92.56 197 SER A N 1
ATOM 1610 C CA . SER A 1 197 ? -8.545 -1.965 13.404 1.00 92.56 197 SER A CA 1
ATOM 1611 C C . SER A 1 197 ? -9.747 -1.475 14.208 1.00 92.56 197 SER A C 1
ATOM 1613 O O . SER A 1 197 ? -10.422 -2.289 14.832 1.00 92.56 197 SER A O 1
ATOM 1615 N N . SER A 1 198 ? -10.013 -0.166 14.205 1.00 91.25 198 SER A N 1
ATOM 1616 C CA . SER A 1 198 ? -11.194 0.421 14.843 1.00 91.25 198 SER A CA 1
ATOM 1617 C C . SER A 1 198 ? -12.485 -0.019 14.153 1.00 91.25 198 SER A C 1
ATOM 1619 O O . SER A 1 198 ? -12.490 -0.416 12.984 1.00 91.25 198 SER A O 1
ATOM 1621 N N . CYS A 1 199 ? -13.588 0.069 14.888 1.00 87.50 199 CYS A N 1
ATOM 1622 C CA . CYS A 1 199 ? -14.928 -0.028 14.326 1.00 87.50 199 CYS A CA 1
ATOM 1623 C C . CYS A 1 199 ? -15.262 1.257 13.531 1.00 87.50 199 CYS A C 1
ATOM 1625 O O . CYS A 1 199 ? -14.833 2.336 13.950 1.00 87.50 199 CYS A O 1
ATOM 1627 N N . PRO A 1 200 ? -16.056 1.190 12.443 1.00 85.44 200 PRO A N 1
ATOM 1628 C CA . PRO A 1 200 ? -16.592 2.370 11.753 1.00 85.44 200 PRO A CA 1
ATOM 1629 C C . PRO A 1 200 ? -17.255 3.413 12.663 1.00 85.44 200 PRO A C 1
ATOM 1631 O O . PRO A 1 200 ? -17.135 4.609 12.405 1.00 85.44 200 PRO A O 1
ATOM 1634 N N . ASP A 1 201 ? -17.908 2.963 13.738 1.00 84.62 201 ASP A N 1
ATOM 1635 C CA . ASP A 1 201 ? -18.626 3.819 14.693 1.00 84.62 201 ASP A CA 1
ATOM 1636 C C . ASP A 1 201 ? -17.744 4.352 15.840 1.00 84.62 201 ASP A C 1
ATOM 1638 O O . ASP A 1 201 ? -18.220 5.103 16.698 1.00 84.62 201 ASP A O 1
ATOM 1642 N N . ASP A 1 202 ? -16.459 3.978 15.887 1.00 86.12 202 ASP A N 1
ATOM 1643 C CA . ASP A 1 202 ? -15.538 4.487 16.904 1.00 86.12 202 ASP A CA 1
ATOM 1644 C C . ASP A 1 202 ? -15.273 5.993 16.715 1.00 86.12 202 ASP A C 1
ATOM 1646 O O . ASP A 1 202 ? -15.342 6.556 15.622 1.00 86.12 202 ASP A O 1
ATOM 1650 N N . ARG A 1 203 ? -14.907 6.674 17.808 1.00 87.88 203 ARG A N 1
ATOM 1651 C CA . ARG A 1 203 ? -14.567 8.111 17.781 1.00 87.88 203 ARG A CA 1
ATOM 1652 C C . ARG A 1 203 ? -13.195 8.407 17.178 1.00 87.88 203 ARG A C 1
ATOM 1654 O O . ARG A 1 203 ? -12.953 9.536 16.753 1.00 87.88 203 ARG A O 1
ATOM 1661 N N . GLU A 1 204 ? -12.314 7.412 17.147 1.00 91.69 204 GLU A N 1
ATOM 1662 C CA . GLU A 1 204 ? -10.939 7.511 16.661 1.00 91.69 204 GLU A CA 1
ATOM 1663 C C . GLU A 1 204 ? -10.648 6.380 15.678 1.00 91.69 204 GLU A C 1
ATOM 1665 O O . GLU A 1 204 ? -11.128 5.259 15.843 1.00 91.69 204 GLU A O 1
ATOM 1670 N N . THR A 1 205 ? -9.822 6.661 14.673 1.00 93.44 205 THR A N 1
ATOM 1671 C CA . THR A 1 205 ? -9.323 5.637 13.755 1.00 93.44 205 THR A CA 1
ATOM 1672 C C . THR A 1 205 ? -8.056 5.033 14.330 1.00 93.44 205 THR A C 1
ATOM 1674 O O . THR A 1 205 ? -7.089 5.754 14.586 1.00 93.44 205 THR A O 1
ATOM 1677 N N . THR A 1 206 ? -8.057 3.715 14.534 1.00 94.50 206 THR A N 1
ATOM 1678 C CA . THR A 1 206 ? -6.926 3.001 15.138 1.00 94.50 206 THR A CA 1
ATOM 1679 C C . THR A 1 206 ? -6.273 2.030 14.166 1.00 94.50 206 THR A C 1
ATOM 1681 O O . THR A 1 206 ? -6.929 1.419 13.317 1.00 94.50 206 THR A O 1
ATOM 1684 N N . HIS A 1 207 ? -4.962 1.872 14.321 1.00 95.44 207 HIS A N 1
ATOM 1685 C CA . HIS A 1 207 ? -4.137 0.918 13.595 1.00 95.44 207 HIS A CA 1
ATOM 1686 C C . HIS A 1 207 ? -3.220 0.182 14.557 1.00 95.44 207 HIS A C 1
ATOM 1688 O O . HIS A 1 207 ? -2.628 0.796 15.444 1.00 95.44 207 HIS A O 1
ATOM 1694 N N . HIS A 1 208 ? -3.035 -1.110 14.306 1.00 94.38 208 HIS A N 1
ATOM 1695 C CA . HIS A 1 208 ? -2.067 -1.948 15.001 1.00 94.38 208 HIS A CA 1
ATOM 1696 C C . HIS A 1 208 ? -0.999 -2.406 14.010 1.00 94.38 208 HIS A C 1
ATOM 1698 O O . HIS A 1 208 ? -1.263 -3.169 13.079 1.00 94.38 208 HIS A O 1
ATOM 1704 N N . ILE A 1 209 ? 0.209 -1.880 14.188 1.00 95.19 209 ILE A N 1
ATOM 1705 C CA . ILE A 1 209 ? 1.311 -1.982 13.236 1.00 95.19 209 ILE A CA 1
ATOM 1706 C C . ILE A 1 209 ? 2.395 -2.870 13.835 1.00 95.19 209 ILE A C 1
ATOM 1708 O O . ILE A 1 209 ? 3.027 -2.510 14.824 1.00 95.19 209 ILE A O 1
ATOM 1712 N N . LYS A 1 210 ? 2.619 -4.034 13.229 1.00 92.69 210 LYS A N 1
ATOM 1713 C CA . LYS A 1 210 ? 3.668 -4.962 13.656 1.00 92.69 210 LYS A CA 1
ATOM 1714 C C . LYS A 1 210 ? 5.061 -4.438 13.303 1.00 92.69 210 LYS A C 1
ATOM 1716 O O . LYS A 1 210 ? 5.287 -3.990 12.179 1.00 92.69 210 LYS A O 1
ATOM 1721 N N . ASP A 1 211 ? 5.991 -4.563 14.243 1.00 92.50 211 ASP A N 1
ATOM 1722 C CA . ASP A 1 211 ? 7.413 -4.320 14.031 1.00 92.50 211 ASP A CA 1
ATOM 1723 C C . ASP A 1 211 ? 8.029 -5.413 13.139 1.00 92.50 211 ASP A C 1
ATOM 1725 O O . ASP A 1 211 ? 7.886 -6.613 13.385 1.00 92.50 211 ASP A O 1
ATOM 1729 N N . MET A 1 212 ? 8.721 -4.978 12.085 1.00 90.19 212 MET A N 1
ATOM 1730 C CA . MET A 1 212 ? 9.410 -5.830 11.112 1.00 90.19 212 MET A CA 1
ATOM 1731 C C . MET A 1 212 ? 10.941 -5.795 11.265 1.00 90.19 212 MET A C 1
ATOM 1733 O O . MET A 1 212 ? 11.643 -6.396 10.451 1.00 90.19 212 MET A O 1
ATOM 1737 N N . GLY A 1 213 ? 11.462 -5.109 12.288 1.00 89.38 213 GLY A N 1
ATOM 1738 C CA . GLY A 1 213 ? 12.884 -5.000 12.613 1.00 89.38 213 GLY A CA 1
ATOM 1739 C C . GLY A 1 213 ? 13.400 -3.553 12.616 1.00 89.38 213 GLY A C 1
ATOM 1740 O O . GLY A 1 213 ? 12.792 -2.680 11.991 1.00 89.38 213 GLY A O 1
ATOM 1741 N N . PRO A 1 214 ? 14.553 -3.293 13.259 1.00 87.50 214 PRO A N 1
ATOM 1742 C CA . PRO A 1 214 ? 15.035 -1.944 13.589 1.00 87.50 214 PRO A CA 1
ATOM 1743 C C . PRO A 1 214 ? 15.247 -1.029 12.373 1.00 87.50 214 PRO A C 1
ATOM 1745 O O . PRO A 1 214 ? 14.904 0.148 12.424 1.00 87.50 214 PRO A O 1
ATOM 1748 N N . ASP A 1 215 ? 15.729 -1.569 11.252 1.00 87.00 215 ASP A N 1
ATOM 1749 C CA . ASP A 1 215 ? 16.014 -0.781 10.042 1.00 87.00 215 ASP A CA 1
ATOM 1750 C C . ASP A 1 215 ? 14.798 -0.602 9.118 1.00 87.00 215 ASP A C 1
ATOM 1752 O O . ASP A 1 215 ? 14.902 -0.017 8.040 1.00 87.00 215 ASP A O 1
ATOM 1756 N N . THR A 1 216 ? 13.626 -1.094 9.522 1.00 91.06 216 THR A N 1
ATOM 1757 C CA . THR A 1 216 ? 12.391 -0.984 8.737 1.00 91.06 216 THR A CA 1
ATOM 1758 C C . THR A 1 216 ? 11.593 0.263 9.112 1.00 91.06 216 THR A C 1
ATOM 1760 O O . THR A 1 216 ? 11.713 0.781 10.221 1.00 91.06 216 THR A O 1
ATOM 1763 N N . PHE A 1 217 ? 10.708 0.716 8.216 1.00 93.12 217 PHE A N 1
ATOM 1764 C CA . PHE A 1 217 ? 9.751 1.789 8.515 1.00 93.12 217 PHE A CA 1
ATOM 1765 C C . PHE A 1 217 ? 8.983 1.528 9.822 1.00 93.12 217 PHE A C 1
ATOM 1767 O O . PHE A 1 217 ? 8.886 2.399 10.679 1.00 93.12 217 PHE A O 1
ATOM 1774 N N . THR A 1 218 ? 8.485 0.304 10.005 1.00 94.56 218 THR A N 1
ATOM 1775 C CA . THR A 1 218 ? 7.713 -0.103 11.187 1.00 94.56 218 THR A CA 1
ATOM 1776 C C . THR A 1 218 ? 8.551 -0.196 12.463 1.00 94.56 218 THR A C 1
ATOM 1778 O O . THR A 1 218 ? 8.040 0.121 13.532 1.00 94.56 218 THR A O 1
ATOM 1781 N N . GLY A 1 219 ? 9.834 -0.561 12.373 1.00 94.62 219 GLY A N 1
ATOM 1782 C CA . GLY A 1 219 ? 10.728 -0.573 13.538 1.00 94.62 219 GLY A CA 1
ATOM 1783 C C . GLY A 1 219 ? 11.125 0.829 13.984 1.00 94.62 219 GLY A C 1
ATOM 1784 O O . GLY A 1 219 ? 11.073 1.142 15.173 1.00 94.62 219 GLY A O 1
ATOM 1785 N N . LYS A 1 220 ? 11.406 1.721 13.025 1.00 95.56 220 LYS A N 1
ATOM 1786 C CA . LYS A 1 220 ? 11.604 3.155 13.294 1.00 95.56 220 LYS A CA 1
ATOM 1787 C C . LYS A 1 220 ? 10.344 3.780 13.904 1.00 95.56 220 LYS A C 1
ATOM 1789 O O . LYS A 1 220 ? 10.447 4.554 14.851 1.00 95.56 220 LYS A O 1
ATOM 1794 N N . LEU A 1 221 ? 9.156 3.401 13.418 1.00 96.12 221 LEU A N 1
ATOM 1795 C CA . LEU A 1 221 ? 7.876 3.839 13.983 1.00 96.12 221 LEU A CA 1
ATOM 1796 C C . LEU A 1 221 ? 7.704 3.372 15.430 1.00 96.12 221 LEU A C 1
ATOM 1798 O O . LEU A 1 221 ? 7.366 4.180 16.291 1.00 96.12 221 LEU A O 1
ATOM 1802 N N . ARG A 1 222 ? 7.994 2.097 15.709 1.00 95.25 222 ARG A N 1
ATOM 1803 C CA . ARG A 1 222 ? 7.955 1.555 17.069 1.00 95.25 222 ARG A CA 1
ATOM 1804 C C . ARG A 1 222 ? 8.896 2.309 18.003 1.00 95.25 222 ARG A C 1
ATOM 1806 O O . ARG A 1 222 ? 8.487 2.675 19.099 1.00 95.25 222 ARG A O 1
ATOM 1813 N N . MET A 1 223 ? 10.124 2.582 17.562 1.00 95.50 223 MET A N 1
ATOM 1814 C CA . MET A 1 223 ? 11.103 3.344 18.342 1.00 95.50 223 MET A CA 1
ATOM 1815 C C . MET A 1 223 ? 10.581 4.741 18.709 1.00 95.50 223 MET A C 1
ATOM 1817 O O . MET A 1 223 ? 10.683 5.139 19.867 1.00 95.50 223 MET A O 1
ATOM 1821 N N . LEU A 1 224 ? 9.971 5.464 17.762 1.00 96.00 224 LEU A N 1
ATOM 1822 C CA . LEU A 1 224 ? 9.353 6.768 18.039 1.00 96.00 224 LEU A CA 1
ATOM 1823 C C . LEU A 1 224 ? 8.225 6.666 19.076 1.00 96.00 224 LEU A C 1
ATOM 1825 O O . LEU A 1 224 ? 8.106 7.547 19.929 1.00 96.00 224 LEU A O 1
ATOM 1829 N N . ALA A 1 225 ? 7.433 5.590 19.028 1.00 94.88 225 ALA A N 1
ATOM 1830 C CA . ALA A 1 225 ? 6.350 5.349 19.981 1.00 94.88 225 ALA A CA 1
ATOM 1831 C C . ALA A 1 225 ? 6.887 5.054 21.385 1.00 94.88 225 ALA A C 1
ATOM 1833 O O . ALA A 1 225 ? 6.419 5.633 22.360 1.00 94.88 225 ALA A O 1
ATOM 1834 N N . THR A 1 226 ? 7.915 4.207 21.489 1.00 94.06 226 THR A N 1
AT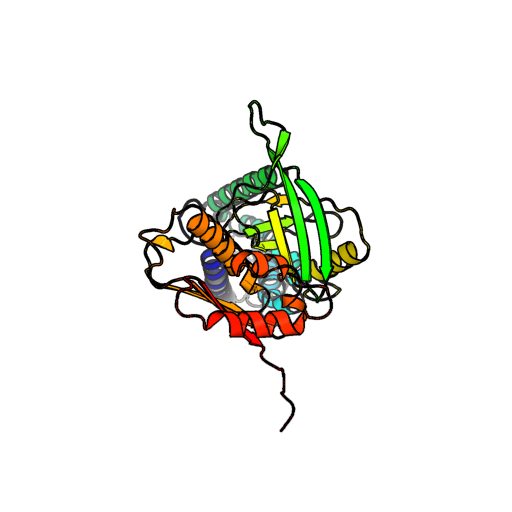OM 1835 C CA . THR A 1 226 ? 8.581 3.893 22.762 1.00 94.06 226 THR A CA 1
ATOM 1836 C C . THR A 1 226 ? 9.232 5.127 23.390 1.00 94.06 226 THR A C 1
ATOM 1838 O O . THR A 1 226 ? 9.252 5.254 24.609 1.00 94.06 226 THR A O 1
ATOM 1841 N N . LEU A 1 227 ? 9.727 6.061 22.575 1.00 94.19 227 LEU A N 1
ATOM 1842 C CA . LEU A 1 227 ? 10.287 7.330 23.045 1.00 94.19 227 LEU A CA 1
ATOM 1843 C C . LEU A 1 227 ? 9.221 8.376 23.420 1.00 94.19 227 LEU A C 1
ATOM 1845 O O . LEU A 1 227 ? 9.585 9.463 23.863 1.00 94.19 227 LEU A O 1
ATOM 1849 N N . GLY A 1 228 ? 7.928 8.103 23.207 1.00 91.94 228 GLY A N 1
ATOM 1850 C CA . GLY A 1 228 ? 6.851 9.069 23.460 1.00 91.94 228 GLY A CA 1
ATOM 1851 C C . GLY A 1 228 ? 6.914 10.305 22.555 1.00 91.94 228 GLY A C 1
ATOM 1852 O O . GLY A 1 228 ? 6.481 11.391 22.941 1.00 91.94 228 GLY A O 1
ATOM 1853 N N . SER A 1 229 ? 7.494 10.166 21.358 1.00 92.81 229 SER A N 1
ATOM 1854 C CA . SER A 1 229 ? 7.666 11.285 20.429 1.00 92.81 229 SER A CA 1
ATOM 1855 C C . SER A 1 229 ? 6.322 11.754 19.873 1.00 92.81 229 SER A C 1
ATOM 1857 O O . SER A 1 229 ? 5.497 10.947 19.447 1.00 92.81 229 SER A O 1
ATOM 1859 N N . GLN A 1 230 ? 6.121 13.070 19.805 1.00 92.50 230 GLN A N 1
ATOM 1860 C CA . GLN A 1 230 ? 4.999 13.653 19.069 1.00 92.50 230 GLN A CA 1
ATOM 1861 C C . GLN A 1 230 ? 5.293 13.559 17.570 1.00 92.50 230 GLN A C 1
ATOM 1863 O O . GLN A 1 230 ? 6.292 14.104 17.097 1.00 92.50 230 GLN A O 1
ATOM 1868 N N . ILE A 1 231 ? 4.441 12.855 16.824 1.00 93.94 231 ILE A N 1
ATOM 1869 C CA . ILE A 1 231 ? 4.631 12.622 15.389 1.00 93.94 231 ILE A CA 1
ATOM 1870 C C . ILE A 1 231 ? 3.524 13.276 14.567 1.00 93.94 231 ILE A C 1
ATOM 1872 O O . ILE A 1 231 ? 2.365 13.329 14.972 1.00 93.94 231 ILE A O 1
ATOM 1876 N N . GLN A 1 232 ? 3.891 13.735 13.373 1.00 92.38 232 GLN A N 1
ATOM 1877 C CA . GLN A 1 232 ? 2.931 14.043 12.320 1.00 92.38 232 GLN A CA 1
ATOM 1878 C C . GLN A 1 232 ? 2.692 12.790 11.486 1.00 92.38 232 GLN A C 1
ATOM 18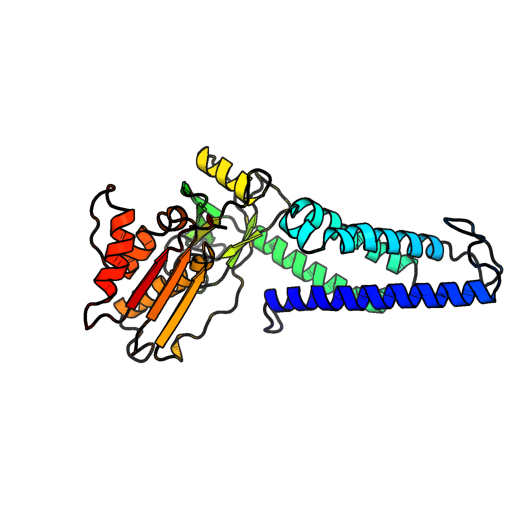80 O O . GLN A 1 232 ? 3.621 12.029 11.202 1.00 92.38 232 GLN A O 1
ATOM 1885 N N . VAL A 1 233 ? 1.443 12.590 11.092 1.00 92.88 233 VAL A N 1
ATOM 1886 C CA . VAL A 1 233 ? 1.010 11.458 10.2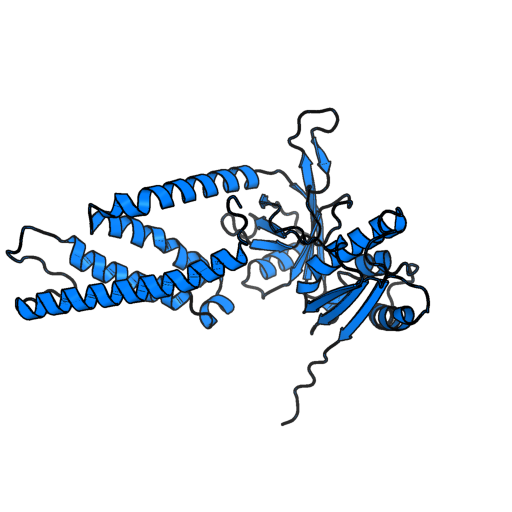79 1.00 92.88 233 VAL A CA 1
ATOM 1887 C C . VAL A 1 233 ? 0.263 12.025 9.082 1.00 92.88 233 VAL A C 1
ATOM 1889 O O . VAL A 1 233 ? -0.478 12.983 9.233 1.00 92.88 233 VAL A O 1
ATOM 1892 N N . ASN A 1 234 ? 0.454 11.448 7.903 1.00 92.31 234 ASN A N 1
ATOM 1893 C CA . ASN A 1 234 ? -0.366 11.719 6.729 1.00 92.31 234 ASN A CA 1
ATOM 1894 C C . ASN A 1 234 ? -1.090 10.426 6.352 1.00 92.31 234 ASN A C 1
ATOM 1896 O O . ASN A 1 234 ? -0.510 9.338 6.444 1.00 92.31 234 ASN A O 1
ATOM 1900 N N . VAL A 1 235 ? -2.347 10.534 5.924 1.00 91.00 235 VAL A N 1
ATOM 1901 C CA . VAL A 1 235 ? -3.200 9.373 5.638 1.00 91.00 235 VAL A CA 1
ATOM 1902 C C . VAL A 1 235 ? -3.812 9.496 4.246 1.00 91.00 235 VAL A C 1
ATOM 1904 O O . VAL A 1 235 ? -4.351 10.537 3.886 1.00 91.00 235 VAL A O 1
ATOM 1907 N N . ASP A 1 236 ? -3.743 8.417 3.470 1.00 89.56 236 ASP A N 1
ATOM 1908 C CA . ASP A 1 236 ? -4.407 8.264 2.173 1.00 89.56 236 ASP A CA 1
ATOM 1909 C C . ASP A 1 236 ? -5.335 7.039 2.228 1.00 89.56 236 ASP A C 1
ATOM 1911 O O . ASP A 1 236 ? -4.881 5.906 2.393 1.00 89.56 236 ASP A O 1
ATOM 1915 N N . GLY A 1 237 ? -6.646 7.251 2.110 1.00 87.31 237 GLY A N 1
ATOM 1916 C CA . GLY A 1 237 ? -7.648 6.190 2.213 1.00 87.31 237 GLY A CA 1
ATOM 1917 C C . GLY A 1 237 ? -9.061 6.717 2.483 1.00 87.31 237 GLY A C 1
ATOM 1918 O O . GLY A 1 237 ? -9.300 7.912 2.289 1.00 87.31 237 GLY A O 1
ATOM 1919 N N . PRO A 1 238 ? -9.997 5.839 2.884 1.00 89.19 238 PRO A N 1
ATOM 1920 C CA . PRO A 1 238 ? -9.836 4.387 3.025 1.00 89.19 238 PRO A CA 1
ATOM 1921 C C . PRO A 1 238 ? -9.785 3.637 1.681 1.00 89.19 238 PRO A C 1
ATOM 1923 O O . PRO A 1 238 ? -10.214 4.129 0.634 1.00 89.19 238 PRO A O 1
ATOM 1926 N N . TYR A 1 239 ? -9.231 2.427 1.720 1.00 86.94 239 TYR A N 1
ATOM 1927 C CA . TYR A 1 239 ? -9.117 1.477 0.616 1.00 86.94 239 TYR A CA 1
ATOM 1928 C C . TYR A 1 239 ? -9.567 0.082 1.060 1.00 86.94 239 TYR A C 1
ATOM 1930 O O . TYR A 1 239 ? -9.555 -0.249 2.238 1.00 86.94 239 TYR A O 1
ATOM 1938 N N . GLY A 1 240 ? -9.911 -0.768 0.096 1.00 82.44 240 GLY A N 1
ATOM 1939 C CA . GLY A 1 240 ? -10.442 -2.105 0.356 1.00 82.44 240 GLY A CA 1
ATOM 1940 C C . GLY A 1 240 ? -11.913 -2.201 -0.025 1.00 82.44 240 GLY A C 1
ATOM 1941 O O . GLY A 1 240 ? -12.611 -1.190 -0.119 1.00 82.44 240 GLY A O 1
ATOM 1942 N N . PHE A 1 241 ? -12.350 -3.422 -0.312 1.00 76.12 241 PHE A N 1
ATOM 1943 C CA . PHE A 1 241 ? -13.741 -3.706 -0.631 1.00 76.12 241 PHE A CA 1
ATOM 1944 C C . PHE A 1 241 ? -14.457 -4.143 0.639 1.00 76.12 241 PHE A C 1
ATOM 1946 O O . PHE A 1 241 ? -13.913 -4.990 1.354 1.00 76.12 241 PHE A O 1
ATOM 1953 N N . PRO A 1 242 ? -15.641 -3.590 0.918 1.00 73.38 242 PRO A N 1
ATOM 1954 C CA . PRO A 1 242 ? -16.431 -4.077 2.025 1.00 73.38 242 PRO A CA 1
ATOM 1955 C C . PRO A 1 242 ? -16.884 -5.509 1.764 1.00 73.38 242 PRO A C 1
ATOM 1957 O O . PRO A 1 242 ? -17.138 -5.915 0.625 1.00 73.38 242 PRO A O 1
ATOM 1960 N N . LEU A 1 243 ? -16.915 -6.294 2.834 1.00 78.06 243 LEU A N 1
ATOM 1961 C CA . LEU A 1 243 ? -17.354 -7.679 2.799 1.00 78.06 243 LEU A CA 1
ATOM 1962 C C . LEU A 1 243 ? -18.852 -7.718 3.094 1.00 78.06 243 LEU A C 1
ATOM 1964 O O . LEU A 1 243 ? -19.280 -7.239 4.133 1.00 78.06 243 LEU A O 1
ATOM 1968 N N . GLU A 1 244 ? -19.630 -8.334 2.209 1.00 81.38 244 GLU A N 1
ATOM 1969 C CA . GLU A 1 244 ? -21.071 -8.543 2.404 1.00 81.38 244 GLU A CA 1
ATOM 1970 C C . GLU A 1 244 ? -21.310 -9.779 3.292 1.00 81.38 244 GLU A C 1
ATOM 1972 O O . GLU A 1 244 ? -21.726 -10.846 2.821 1.00 81.38 244 GLU A O 1
ATOM 1977 N N . TYR A 1 245 ? -20.969 -9.682 4.581 1.00 80.19 245 TYR A N 1
ATOM 1978 C CA . TYR A 1 245 ? -21.112 -10.792 5.533 1.00 80.19 245 TYR A CA 1
ATOM 1979 C C . TYR A 1 245 ? -22.568 -11.053 5.956 1.00 80.19 245 TYR A C 1
ATOM 1981 O O . TYR A 1 245 ? -22.873 -12.131 6.467 1.00 80.19 245 TYR A O 1
ATOM 1989 N N . GLU A 1 246 ? -23.488 -10.124 5.693 1.00 72.56 246 GLU A N 1
ATOM 1990 C CA . GLU A 1 246 ? -24.910 -10.207 6.058 1.00 72.56 246 GLU A CA 1
ATOM 1991 C C . GLU A 1 246 ? -25.651 -11.335 5.330 1.00 72.56 246 GLU A C 1
ATOM 1993 O O . GLU A 1 246 ? -26.686 -11.810 5.792 1.00 72.56 246 GLU A O 1
ATOM 1998 N N . ARG A 1 247 ? -25.113 -11.795 4.196 1.00 82.69 247 ARG A N 1
ATOM 1999 C CA . ARG A 1 247 ? -25.710 -12.867 3.383 1.00 82.69 247 ARG A CA 1
ATOM 2000 C C . ARG A 1 247 ? -25.525 -14.260 3.980 1.00 82.69 247 ARG A C 1
ATOM 2002 O O . ARG A 1 247 ? -26.114 -15.219 3.482 1.00 82.69 247 ARG A O 1
ATOM 2009 N N . TYR A 1 248 ? -24.699 -14.390 5.014 1.00 84.88 248 TYR A N 1
ATOM 2010 C CA . TYR A 1 248 ? -24.339 -15.673 5.602 1.00 84.88 248 TYR A CA 1
ATOM 2011 C C . TYR A 1 248 ? -25.022 -15.882 6.957 1.00 84.88 248 TYR A C 1
ATOM 2013 O O . TYR A 1 248 ? -25.290 -14.947 7.712 1.00 84.88 248 TYR A O 1
ATOM 2021 N N . ARG A 1 249 ? -25.302 -17.150 7.282 1.00 82.31 249 ARG A N 1
ATOM 2022 C CA . ARG A 1 249 ? -25.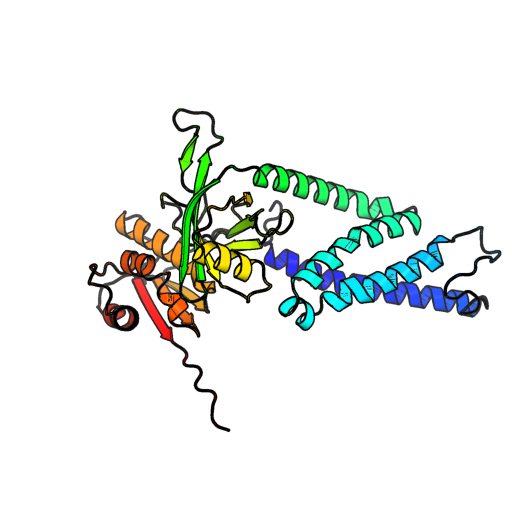867 -17.547 8.584 1.00 82.31 249 ARG A CA 1
ATOM 2023 C C . ARG A 1 249 ? -24.795 -17.731 9.656 1.00 82.31 249 ARG A C 1
ATOM 2025 O O . ARG A 1 249 ? -25.090 -17.491 10.818 1.00 82.31 249 ARG A O 1
ATOM 2032 N N . LEU A 1 250 ? -23.582 -18.117 9.261 1.00 82.69 250 LEU A N 1
ATOM 2033 C CA . LEU A 1 250 ? -22.405 -18.286 10.111 1.00 82.69 250 LEU A CA 1
ATOM 2034 C C . LEU A 1 250 ? -21.222 -17.565 9.460 1.00 82.69 250 LEU A C 1
ATOM 2036 O O . LEU A 1 250 ? -20.921 -17.823 8.293 1.00 82.69 250 LEU A O 1
ATOM 2040 N N . LEU A 1 251 ? -20.527 -16.715 10.215 1.00 86.12 251 LEU A N 1
ATOM 2041 C CA . LEU A 1 251 ? -19.277 -16.089 9.777 1.00 86.12 251 LEU A CA 1
ATOM 2042 C C . LEU A 1 251 ? -18.100 -16.697 10.539 1.00 86.12 251 LEU A C 1
ATOM 2044 O O . LEU A 1 251 ? -18.058 -16.629 11.763 1.00 86.12 251 LEU A O 1
ATOM 2048 N N . VAL A 1 252 ? -17.131 -17.269 9.821 1.00 89.00 252 VAL A N 1
ATOM 2049 C CA . VAL A 1 252 ? -15.884 -17.781 10.408 1.00 89.00 252 VAL A CA 1
ATOM 2050 C C . VAL A 1 252 ? -14.723 -16.903 9.952 1.00 89.00 252 VAL A C 1
ATOM 2052 O O . VAL A 1 252 ? -14.339 -16.919 8.785 1.00 89.00 252 VAL A O 1
ATOM 2055 N N . LEU A 1 253 ? -14.172 -16.132 10.883 1.00 89.31 253 LEU A N 1
ATOM 2056 C CA . LEU A 1 253 ? -13.011 -15.273 10.692 1.00 89.31 253 LEU A CA 1
ATOM 2057 C C . LEU A 1 253 ? -11.757 -16.060 11.071 1.00 89.31 253 LEU A C 1
ATOM 2059 O O . LEU A 1 253 ? -11.634 -16.499 12.208 1.00 89.31 253 LEU A O 1
ATOM 2063 N N . VAL A 1 254 ? -10.828 -16.245 10.136 1.00 90.56 254 VAL A N 1
ATOM 2064 C CA . VAL A 1 254 ? -9.563 -16.952 10.385 1.00 90.56 254 VAL A CA 1
ATOM 2065 C C . VAL A 1 254 ? -8.409 -15.980 10.200 1.00 90.56 254 VAL A C 1
ATOM 2067 O O . VAL A 1 254 ? -8.236 -15.420 9.118 1.00 90.56 254 VAL A O 1
ATOM 2070 N N . ALA A 1 255 ? -7.613 -15.789 11.249 1.00 90.00 255 ALA A N 1
ATOM 2071 C CA . ALA A 1 255 ? -6.534 -14.813 11.270 1.00 90.00 255 ALA A CA 1
ATOM 2072 C C . ALA A 1 255 ? -5.215 -15.393 11.793 1.00 90.00 255 ALA A C 1
ATOM 2074 O O . ALA A 1 255 ? -5.191 -16.213 12.712 1.00 90.00 255 ALA A O 1
ATOM 2075 N N . GLY A 1 256 ? -4.108 -14.908 11.222 1.00 88.56 256 GLY A N 1
ATOM 2076 C CA . GLY A 1 256 ? -2.741 -15.246 11.616 1.00 88.56 256 GLY A CA 1
ATOM 2077 C C . GLY A 1 256 ? -1.928 -14.009 12.010 1.00 88.56 256 GLY A C 1
ATOM 2078 O O . GLY A 1 256 ? -1.806 -13.079 11.209 1.00 88.56 256 GLY A O 1
ATOM 2079 N N . GLY A 1 257 ? -1.341 -14.000 13.211 1.00 87.75 257 GLY A N 1
ATOM 2080 C CA . GLY A 1 257 ? -0.553 -12.882 13.753 1.00 87.75 257 GLY A CA 1
ATOM 2081 C C . GLY A 1 257 ? -1.321 -11.557 13.720 1.00 87.75 257 GLY A C 1
ATOM 2082 O O . GLY A 1 257 ? -2.524 -11.532 13.978 1.00 87.75 257 GLY A O 1
ATOM 2083 N N . ILE A 1 258 ? -0.657 -10.475 13.294 1.00 89.19 258 ILE A N 1
ATOM 2084 C CA . ILE A 1 258 ? -1.265 -9.138 13.119 1.00 89.19 258 ILE A CA 1
ATOM 2085 C C . ILE A 1 258 ? -2.377 -9.080 12.049 1.00 89.19 258 ILE A C 1
ATOM 2087 O O . ILE A 1 258 ? -3.138 -8.113 11.980 1.00 89.19 258 ILE A O 1
ATOM 2091 N N . GLY A 1 259 ? -2.522 -10.129 11.229 1.00 89.50 259 GLY A N 1
ATOM 2092 C CA . GLY A 1 259 ? -3.622 -10.271 10.269 1.00 89.50 259 GLY A CA 1
ATOM 2093 C C . GLY A 1 259 ? -5.009 -10.375 10.918 1.00 89.50 259 GLY A C 1
ATOM 2094 O O . GLY A 1 259 ? -6.007 -10.410 10.205 1.00 89.50 259 GLY A O 1
ATOM 2095 N N . VAL A 1 260 ? -5.091 -10.401 12.253 1.00 90.38 260 VAL A N 1
ATOM 2096 C CA . VAL A 1 260 ? -6.345 -10.307 13.014 1.00 90.38 260 VAL A CA 1
ATOM 2097 C C . VAL A 1 260 ? -6.994 -8.925 12.931 1.00 90.38 260 VAL A C 1
ATOM 2099 O O . VAL A 1 260 ? -8.202 -8.819 13.092 1.00 90.38 260 VAL A O 1
ATOM 2102 N N . THR A 1 261 ? -6.231 -7.874 12.621 1.00 92.62 261 THR A N 1
ATOM 2103 C CA . THR A 1 261 ? -6.703 -6.476 12.580 1.00 92.62 261 THR A CA 1
ATOM 2104 C C . THR A 1 261 ? -8.035 -6.248 11.842 1.00 92.62 261 THR A C 1
ATOM 2106 O O . THR A 1 261 ? -8.940 -5.689 12.464 1.00 92.62 261 THR A O 1
ATOM 2109 N N . PRO A 1 262 ? -8.239 -6.698 10.583 1.00 91.69 262 PRO A N 1
ATOM 2110 C CA . PRO A 1 262 ? -9.541 -6.568 9.923 1.00 91.69 262 PRO A CA 1
ATOM 2111 C C . PRO A 1 262 ? -10.632 -7.391 10.612 1.00 91.69 262 PRO A C 1
ATOM 2113 O O . PRO A 1 262 ? -11.780 -6.964 10.664 1.00 91.69 262 PRO A O 1
ATOM 2116 N N . CYS A 1 263 ? -10.286 -8.560 11.160 1.00 91.31 263 CYS A N 1
ATOM 2117 C CA . CYS A 1 263 ? -11.238 -9.424 11.852 1.00 91.31 263 CYS A CA 1
ATOM 2118 C C . CYS A 1 263 ? -11.747 -8.768 13.139 1.00 91.31 263 CYS A C 1
ATOM 2120 O O . CYS A 1 263 ? -12.938 -8.851 13.412 1.00 91.31 263 CYS A O 1
ATOM 2122 N N . ILE A 1 264 ? -10.879 -8.081 13.892 1.00 89.88 264 ILE A N 1
ATOM 2123 C CA . ILE A 1 264 ? -11.269 -7.317 15.086 1.00 89.88 264 ILE A CA 1
ATOM 2124 C C . ILE A 1 264 ? -12.207 -6.165 14.715 1.00 89.88 264 ILE A C 1
ATOM 2126 O O . ILE A 1 264 ? -13.251 -6.018 15.346 1.00 89.88 264 ILE A O 1
ATOM 2130 N N . SER A 1 265 ? -11.890 -5.402 13.662 1.00 91.00 265 SER A N 1
ATOM 2131 C CA . SER A 1 265 ? -12.756 -4.318 13.168 1.00 91.00 265 SER A CA 1
ATOM 2132 C C . SER A 1 265 ? -14.158 -4.837 12.805 1.00 91.00 265 SER A C 1
ATOM 2134 O O . SER A 1 265 ? -15.163 -4.298 13.272 1.00 91.00 265 SER A O 1
ATOM 2136 N N . ILE A 1 266 ? -14.234 -5.945 12.054 1.00 89.62 266 ILE A N 1
ATOM 2137 C CA . ILE A 1 266 ? -15.501 -6.603 11.683 1.00 89.62 266 ILE A CA 1
ATOM 2138 C C . ILE A 1 266 ? -16.244 -7.108 12.922 1.00 89.62 266 ILE A C 1
ATOM 2140 O O . ILE A 1 266 ? -17.447 -6.896 13.055 1.00 89.62 266 ILE A O 1
ATOM 2144 N N . LEU A 1 267 ? -15.539 -7.765 13.842 1.00 87.88 267 LEU A N 1
ATOM 2145 C CA . LEU A 1 267 ? -16.134 -8.357 15.034 1.00 87.88 267 LEU A CA 1
ATOM 2146 C C . LEU A 1 267 ? -16.728 -7.293 15.969 1.00 87.88 267 LEU A C 1
ATOM 2148 O O . LEU A 1 267 ? -17.844 -7.472 16.457 1.00 87.88 267 LEU A O 1
ATOM 2152 N N . ARG A 1 268 ? -16.028 -6.168 16.174 1.00 86.69 268 ARG A N 1
ATOM 2153 C CA . ARG A 1 268 ? -16.535 -5.034 16.966 1.00 86.69 268 ARG A CA 1
ATOM 2154 C C . ARG A 1 268 ? -17.747 -4.383 16.309 1.00 86.69 268 ARG A C 1
ATOM 2156 O O . ARG A 1 268 ? -18.751 -4.175 16.985 1.00 86.69 268 ARG A O 1
ATOM 2163 N N . HIS A 1 269 ? -17.705 -4.158 14.996 1.00 86.38 269 HIS A N 1
ATOM 2164 C CA . HIS A 1 269 ? -18.850 -3.624 14.254 1.00 86.38 269 HIS A CA 1
ATOM 2165 C C . HIS A 1 269 ? -20.087 -4.526 14.378 1.00 86.38 269 HIS A C 1
ATOM 2167 O O . HIS A 1 269 ? -21.171 -4.063 14.729 1.00 86.38 269 HIS A O 1
ATOM 2173 N N . LEU A 1 270 ? -19.916 -5.840 14.203 1.00 83.56 270 LEU A N 1
ATOM 2174 C CA . LEU A 1 270 ? -20.999 -6.809 14.377 1.00 83.56 270 LEU A CA 1
ATOM 2175 C C . LEU A 1 270 ? -21.521 -6.869 15.818 1.00 83.56 270 LEU A C 1
ATOM 2177 O O . LEU A 1 270 ? -22.725 -7.018 16.016 1.00 83.56 270 LEU A O 1
ATOM 2181 N N . SER A 1 271 ? -20.653 -6.727 16.823 1.00 81.31 271 SER A N 1
ATOM 2182 C CA . SER A 1 271 ? -21.069 -6.644 18.231 1.00 81.31 271 SER A CA 1
ATOM 2183 C C . SER A 1 271 ? -21.971 -5.430 18.483 1.00 81.31 271 SER A C 1
ATOM 2185 O O . SER A 1 271 ? -23.031 -5.563 19.101 1.00 81.31 271 SER A O 1
ATOM 2187 N N . LEU A 1 272 ? -21.620 -4.258 17.941 1.00 81.69 272 LEU A N 1
ATOM 2188 C CA . LEU A 1 272 ? -22.449 -3.052 18.051 1.00 81.69 272 LEU A CA 1
ATOM 2189 C C . LEU A 1 272 ? -23.796 -3.213 17.338 1.00 81.69 272 LEU A C 1
ATOM 2191 O O . LEU A 1 272 ? -24.837 -2.925 17.932 1.00 81.69 272 LEU A O 1
ATOM 2195 N N . LEU A 1 273 ? -23.802 -3.749 16.115 1.00 81.56 273 LEU A N 1
ATOM 2196 C CA . LEU A 1 273 ? -25.041 -4.030 15.381 1.00 81.56 273 LEU A CA 1
ATOM 2197 C C . LEU A 1 273 ? -2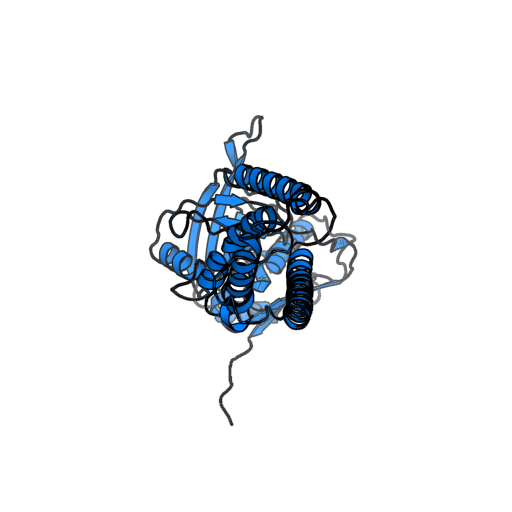5.924 -5.057 16.106 1.00 81.56 273 LEU A C 1
ATOM 2199 O O . LEU A 1 273 ? -27.148 -4.924 16.105 1.00 81.56 273 LEU A O 1
ATOM 2203 N N . ALA A 1 274 ? -25.326 -6.060 16.760 1.00 77.12 274 ALA A N 1
ATOM 2204 C CA . ALA A 1 274 ? -26.057 -7.016 17.591 1.00 77.12 274 ALA A CA 1
ATOM 2205 C C . ALA A 1 274 ? -26.725 -6.326 18.786 1.00 77.12 274 ALA A C 1
ATOM 2207 O O . ALA A 1 274 ? -27.911 -6.546 19.031 1.00 77.12 274 ALA A O 1
ATOM 2208 N N . ARG A 1 275 ? -25.977 -5.476 19.508 1.00 78.19 275 ARG A N 1
ATOM 2209 C CA . ARG A 1 275 ? -26.475 -4.699 20.658 1.00 78.19 275 ARG A CA 1
ATOM 2210 C C . ARG A 1 275 ? -27.599 -3.740 20.260 1.00 78.19 275 ARG A C 1
ATOM 2212 O O . ARG A 1 275 ? -28.521 -3.534 21.042 1.00 78.19 275 ARG A O 1
ATOM 2219 N N . ALA A 1 276 ? -27.544 -3.196 19.045 1.00 80.50 276 ALA A N 1
ATOM 2220 C CA . ALA A 1 276 ? -28.568 -2.317 18.485 1.00 80.50 276 ALA A CA 1
ATOM 2221 C C . ALA A 1 276 ? -29.805 -3.056 17.930 1.00 80.50 276 ALA A C 1
ATOM 2223 O O . ALA A 1 276 ? -30.751 -2.405 17.494 1.00 80.50 276 ALA A O 1
ATOM 2224 N N . GLY A 1 277 ? -29.816 -4.396 17.917 1.00 74.06 277 GLY A N 1
ATOM 2225 C CA . GLY A 1 277 ? -30.915 -5.183 17.342 1.00 74.06 277 GLY A CA 1
ATOM 2226 C C . GLY A 1 277 ? -30.937 -5.210 15.807 1.00 74.06 277 GLY A C 1
ATOM 2227 O O . GLY A 1 277 ? -31.915 -5.636 15.207 1.00 74.06 277 GLY A O 1
ATOM 2228 N N . CYS A 1 278 ? -29.860 -4.796 15.136 1.00 75.06 278 CYS A N 1
ATOM 2229 C CA . CYS A 1 278 ? -29.803 -4.711 13.672 1.00 75.06 278 CYS A CA 1
ATOM 2230 C C . CYS A 1 278 ? -29.448 -6.044 12.979 1.00 75.06 278 CYS A C 1
ATOM 2232 O O . CYS A 1 278 ? -29.495 -6.130 11.755 1.00 75.06 278 CYS A O 1
ATOM 2234 N N . LEU A 1 279 ? -29.107 -7.095 13.738 1.00 70.69 279 LEU A N 1
ATOM 2235 C CA . LEU A 1 279 ? -28.726 -8.425 13.225 1.00 70.69 279 LEU A CA 1
ATOM 2236 C C . LEU A 1 279 ? -29.832 -9.488 13.376 1.00 70.69 279 LEU A C 1
ATOM 2238 O O . LEU A 1 279 ? -29.542 -10.676 13.488 1.00 70.69 279 LEU A O 1
ATOM 2242 N N . GLU A 1 280 ? -31.109 -9.105 13.423 1.00 61.28 280 GLU A N 1
ATOM 2243 C CA . GLU A 1 280 ? -32.208 -10.058 13.671 1.00 61.28 280 GLU A CA 1
ATOM 2244 C C . GLU A 1 280 ? -32.320 -11.169 12.610 1.00 61.28 280 GLU A C 1
ATOM 2246 O O . GLU A 1 280 ? -32.621 -12.313 12.954 1.00 61.28 280 GLU A O 1
ATOM 2251 N N . ASN A 1 281 ? -32.001 -10.867 11.346 1.00 68.38 281 ASN A N 1
ATOM 2252 C CA . ASN A 1 281 ? -32.145 -11.800 10.219 1.00 68.38 281 ASN A CA 1
ATOM 2253 C C . ASN A 1 281 ? -30.817 -12.282 9.608 1.00 68.38 281 ASN A C 1
ATOM 2255 O O . ASN A 1 281 ? -30.830 -13.127 8.714 1.00 68.38 281 ASN A O 1
ATOM 2259 N N . CYS A 1 282 ? -29.682 -11.791 10.102 1.00 67.50 282 CYS A N 1
ATOM 2260 C CA . CYS A 1 282 ? -28.345 -12.105 9.592 1.00 67.50 282 CYS A CA 1
ATOM 2261 C C . CYS A 1 282 ? -27.548 -12.862 10.660 1.00 67.50 282 CYS A C 1
ATOM 2263 O O . CYS A 1 282 ? -27.784 -12.668 11.851 1.00 67.50 282 CYS A O 1
ATOM 2265 N N . LEU A 1 283 ? -26.589 -13.706 10.260 1.00 71.50 283 LEU A N 1
ATOM 2266 C CA . LEU A 1 283 ? -25.655 -14.354 11.197 1.00 71.50 283 LEU A CA 1
ATOM 2267 C C . LEU A 1 283 ? -26.344 -15.135 12.340 1.00 71.50 283 LEU A C 1
ATOM 2269 O O . LEU A 1 283 ? -25.903 -15.119 13.488 1.00 71.50 283 LEU A O 1
ATOM 2273 N N . GLN A 1 284 ? -27.446 -15.826 12.029 1.00 68.12 284 GLN A N 1
ATOM 2274 C CA . GLN A 1 284 ? -28.263 -16.568 13.003 1.00 68.12 284 GLN A CA 1
ATOM 2275 C C . GLN A 1 284 ? -27.492 -17.661 13.763 1.00 68.12 284 GLN A C 1
ATOM 2277 O O . GLN A 1 284 ? -27.794 -17.931 14.922 1.00 68.12 284 GLN A O 1
ATOM 2282 N N . GLU A 1 285 ? -26.517 -18.295 13.109 1.00 69.69 285 GLU A N 1
ATOM 2283 C CA . GLU A 1 285 ? -25.636 -19.317 13.690 1.00 69.69 285 GLU A CA 1
ATOM 2284 C C . GLU A 1 285 ? -24.403 -18.697 14.375 1.00 69.69 285 GLU A C 1
ATOM 2286 O O . GLU A 1 285 ? -23.639 -19.401 15.036 1.00 69.69 285 GLU A O 1
ATOM 2291 N N . GLY A 1 286 ? -24.232 -17.377 14.256 1.00 73.00 286 GLY A N 1
ATOM 2292 C CA . GLY A 1 286 ? -23.251 -16.585 14.981 1.00 73.00 286 GLY A CA 1
ATOM 2293 C C . GLY A 1 286 ? -21.993 -16.215 14.197 1.00 73.00 286 GLY A C 1
ATOM 2294 O O . GLY A 1 286 ? -21.901 -16.363 12.975 1.00 73.00 286 GLY A O 1
ATOM 2295 N N . VAL A 1 287 ? -21.004 -15.709 14.934 1.00 82.19 287 VAL A N 1
ATOM 2296 C CA . VAL A 1 287 ? -19.680 -15.325 14.426 1.00 82.19 287 VAL A CA 1
ATOM 2297 C C . VAL A 1 287 ? -18.606 -16.047 15.230 1.00 82.19 287 VAL A C 1
ATOM 2299 O O . VAL A 1 287 ? -18.633 -16.029 16.461 1.00 82.19 287 VAL A O 1
ATOM 2302 N N . LYS A 1 288 ? -17.651 -16.663 14.531 1.00 84.06 288 LYS A N 1
ATOM 2303 C CA . LYS A 1 288 ? -16.517 -17.383 15.116 1.00 84.06 288 LYS A CA 1
ATOM 2304 C C . LYS A 1 288 ? -15.211 -16.741 14.681 1.00 84.06 288 LYS A C 1
ATOM 2306 O O . LYS A 1 288 ? -14.944 -16.683 13.485 1.00 84.06 288 LYS A O 1
ATOM 2311 N N . LEU A 1 289 ? -14.383 -16.309 15.625 1.00 84.75 289 LEU A N 1
ATOM 2312 C CA . LEU A 1 289 ? -13.008 -15.885 15.349 1.00 84.75 289 LEU A CA 1
ATOM 2313 C C . LEU A 1 289 ? -12.044 -17.016 15.706 1.00 84.75 289 LEU A C 1
ATOM 2315 O O . LEU A 1 289 ? -12.051 -17.484 16.836 1.00 84.75 289 LEU A O 1
ATOM 2319 N N . ILE A 1 290 ? -11.213 -17.435 14.759 1.00 87.44 290 ILE A N 1
ATOM 2320 C CA . ILE A 1 290 ? -10.095 -18.357 14.953 1.00 87.44 290 ILE A CA 1
ATOM 2321 C C . ILE A 1 290 ? -8.820 -17.544 14.765 1.00 87.44 290 ILE A C 1
ATOM 2323 O O . ILE A 1 290 ? -8.476 -17.170 13.640 1.00 87.44 290 ILE A O 1
ATOM 2327 N N . TRP A 1 291 ? -8.122 -17.261 15.862 1.00 86.56 291 TRP A N 1
ATOM 2328 C CA . TRP A 1 291 ? -6.880 -16.493 15.822 1.00 86.56 291 TRP A CA 1
ATOM 2329 C C . TRP A 1 291 ? -5.689 -17.349 16.240 1.00 86.56 291 TRP A C 1
ATOM 2331 O O . TRP A 1 291 ? -5.673 -17.926 17.327 1.00 86.56 291 TRP A O 1
ATOM 2341 N N . SER A 1 292 ? -4.683 -17.408 15.365 1.00 85.25 292 SER A N 1
ATOM 2342 C CA . SER A 1 292 ? -3.395 -18.032 15.642 1.00 85.25 292 SER A CA 1
ATOM 2343 C C . SER A 1 292 ? -2.267 -17.008 15.608 1.00 85.25 292 SER A C 1
ATOM 2345 O O . SER A 1 292 ? -2.114 -16.274 14.633 1.00 85.25 292 SER A O 1
ATOM 2347 N N . THR A 1 293 ? -1.441 -16.963 16.650 1.00 81.19 293 THR A N 1
ATOM 2348 C CA . THR A 1 293 ? -0.218 -16.148 16.670 1.00 81.19 293 THR A CA 1
ATOM 2349 C C . THR A 1 293 ? 0.948 -16.912 17.290 1.00 81.19 293 THR A C 1
ATOM 2351 O O . THR A 1 293 ? 0.765 -17.855 18.061 1.00 81.19 293 THR A O 1
ATOM 2354 N N . ARG A 1 294 ? 2.160 -16.495 16.907 1.00 75.94 294 ARG A N 1
ATOM 2355 C CA . ARG A 1 294 ? 3.432 -17.000 17.440 1.00 75.94 294 ARG A CA 1
ATOM 2356 C C . ARG A 1 294 ? 3.920 -16.206 18.647 1.00 75.94 294 ARG A C 1
ATOM 2358 O O . ARG A 1 294 ? 4.734 -16.725 19.397 1.00 75.94 294 ARG A O 1
ATOM 2365 N N . SER A 1 295 ? 3.475 -14.956 18.794 1.00 73.69 295 SER A N 1
ATOM 2366 C CA . SER A 1 295 ? 3.849 -14.095 19.913 1.00 73.69 295 SER A CA 1
ATOM 2367 C C . SER A 1 295 ? 2.593 -13.756 20.714 1.00 73.69 295 SER A C 1
ATOM 2369 O O . SER A 1 295 ? 1.729 -13.055 20.180 1.00 73.69 295 SER A O 1
ATOM 2371 N N . PRO A 1 296 ? 2.460 -14.238 21.962 1.00 72.88 296 PRO A N 1
ATOM 2372 C CA . PRO A 1 296 ? 1.324 -13.893 22.813 1.00 72.88 296 PRO A CA 1
ATOM 2373 C C . PRO A 1 296 ? 1.297 -12.395 23.144 1.00 72.88 296 PRO A C 1
ATOM 2375 O O . PRO A 1 296 ? 0.232 -11.842 23.383 1.00 72.88 296 PRO A O 1
ATOM 2378 N N . GLU A 1 297 ? 2.437 -11.707 23.072 1.00 72.25 297 GLU A N 1
ATOM 2379 C CA . GLU A 1 297 ? 2.514 -10.265 23.312 1.00 72.25 297 GLU A CA 1
ATOM 2380 C C . GLU A 1 297 ? 1.739 -9.448 22.261 1.00 72.25 297 GLU A C 1
ATOM 2382 O O . GLU A 1 297 ? 1.252 -8.361 22.563 1.00 72.25 297 GLU A O 1
ATOM 2387 N N . GLU A 1 298 ? 1.564 -9.980 21.040 1.00 74.88 298 GLU A N 1
ATOM 2388 C CA . GLU A 1 298 ? 0.698 -9.360 20.027 1.00 74.88 298 GLU A CA 1
ATOM 2389 C C . GLU A 1 298 ? -0.770 -9.331 20.482 1.00 74.88 298 GLU A C 1
ATOM 2391 O O . GLU A 1 298 ? -1.522 -8.488 20.002 1.00 74.88 298 GLU A O 1
ATOM 2396 N N . MET A 1 299 ? -1.180 -10.232 21.387 1.00 76.81 299 MET A N 1
ATOM 2397 C CA . MET A 1 299 ? -2.554 -10.311 21.895 1.00 76.81 299 MET A CA 1
ATOM 2398 C C . MET A 1 299 ? -2.885 -9.224 22.904 1.00 76.81 299 MET A C 1
ATOM 2400 O O . MET A 1 299 ? -3.994 -8.699 22.865 1.00 76.81 299 MET A O 1
ATOM 2404 N N . VAL A 1 300 ? -1.920 -8.856 23.748 1.00 78.88 300 VAL A N 1
ATOM 2405 C CA . VAL A 1 300 ? -2.093 -7.851 24.812 1.00 78.88 300 VAL A CA 1
ATOM 2406 C C . VAL A 1 300 ? -2.603 -6.527 24.237 1.00 78.88 300 VAL A C 1
ATOM 2408 O O . VAL A 1 300 ? -3.467 -5.875 24.805 1.00 78.88 300 VAL A O 1
ATOM 2411 N N . MET A 1 301 ? -2.141 -6.161 23.041 1.00 81.12 301 MET A N 1
ATOM 2412 C CA . MET A 1 301 ? -2.559 -4.925 22.375 1.00 81.12 301 MET A CA 1
ATOM 2413 C C . MET A 1 301 ? -4.015 -4.908 21.888 1.00 81.12 301 MET A C 1
ATOM 2415 O O . MET A 1 301 ? -4.493 -3.834 21.547 1.00 81.12 301 MET A O 1
ATOM 2419 N N . PHE A 1 302 ? -4.698 -6.056 21.831 1.00 82.62 302 PHE A N 1
ATOM 2420 C CA . PHE A 1 302 ? -6.109 -6.169 21.432 1.00 82.62 302 PHE A CA 1
ATOM 2421 C C . PHE A 1 302 ? -7.020 -6.577 22.594 1.00 82.62 302 PHE A C 1
ATOM 2423 O O . PHE A 1 302 ? -8.174 -6.949 22.371 1.00 82.62 302 PHE A O 1
ATOM 2430 N N . GLU A 1 303 ? -6.505 -6.582 23.823 1.00 78.81 303 GLU A N 1
ATOM 2431 C CA . GLU A 1 303 ? -7.237 -7.053 24.995 1.00 78.81 303 GLU A CA 1
ATOM 2432 C C . GLU A 1 303 ? -8.515 -6.243 25.220 1.00 78.81 303 GLU A C 1
ATOM 2434 O O . GLU A 1 303 ? -9.600 -6.820 25.280 1.00 78.81 303 GLU A O 1
ATOM 2439 N N . THR A 1 304 ? -8.408 -4.912 25.216 1.00 79.44 304 THR A N 1
ATOM 2440 C CA . THR A 1 304 ? -9.553 -4.008 25.378 1.00 79.44 304 THR A CA 1
ATOM 2441 C C . THR A 1 304 ? -10.602 -4.224 24.284 1.00 79.44 304 THR A C 1
ATOM 2443 O O . THR A 1 304 ? -11.799 -4.310 24.558 1.00 79.44 304 THR A O 1
ATOM 2446 N N . GLU A 1 305 ? -10.168 -4.361 23.028 1.00 82.62 305 GLU A N 1
ATOM 2447 C CA . GLU A 1 305 ? -11.047 -4.628 21.890 1.00 82.62 305 GLU A CA 1
ATOM 2448 C C . GLU A 1 305 ? -11.773 -5.977 22.010 1.00 82.62 305 GLU A C 1
ATOM 2450 O O . GLU A 1 305 ? -12.942 -6.082 21.635 1.00 82.62 305 GLU A O 1
ATOM 2455 N N . LEU A 1 306 ? -11.097 -7.012 22.513 1.00 81.06 306 LEU A N 1
ATOM 2456 C CA . LEU A 1 306 ? -11.677 -8.344 22.700 1.00 81.06 306 LEU A CA 1
ATOM 2457 C C . LEU A 1 306 ? -12.617 -8.400 23.908 1.00 81.06 306 LEU A C 1
ATOM 2459 O O . LEU A 1 306 ? -13.681 -9.018 23.815 1.00 81.06 306 LEU A O 1
ATOM 2463 N N . GLN A 1 307 ? -12.265 -7.737 25.009 1.00 77.06 307 GLN A N 1
ATOM 2464 C CA . GLN A 1 307 ? -13.113 -7.613 26.197 1.00 77.06 307 GLN A CA 1
ATOM 2465 C C . GLN A 1 307 ? -14.425 -6.895 25.863 1.00 77.06 307 GLN A C 1
ATOM 2467 O O . GLN A 1 307 ? -15.493 -7.406 26.214 1.00 77.06 307 GLN A O 1
ATOM 2472 N N . ASP A 1 308 ? -14.371 -5.800 25.091 1.00 76.00 308 ASP A N 1
ATOM 2473 C CA . ASP A 1 308 ? -15.569 -5.095 24.609 1.00 76.00 308 ASP A CA 1
ATOM 2474 C C . ASP A 1 308 ? -16.482 -6.031 23.804 1.00 76.00 308 ASP A C 1
ATOM 2476 O O . ASP A 1 308 ? -17.692 -6.040 24.012 1.00 76.00 308 ASP A O 1
ATOM 2480 N N . VAL A 1 309 ? -15.943 -6.890 22.934 1.00 73.38 309 VAL A N 1
ATOM 2481 C CA . VAL A 1 309 ? -16.769 -7.845 22.169 1.00 73.38 309 VAL A CA 1
ATOM 2482 C C . VAL A 1 309 ? -17.391 -8.921 23.062 1.00 73.38 309 VAL A C 1
ATOM 2484 O O . VAL A 1 309 ? -18.572 -9.237 22.906 1.00 73.38 309 VAL A O 1
ATOM 2487 N N . ILE A 1 310 ? -16.606 -9.520 23.962 1.00 68.19 310 ILE A N 1
ATOM 2488 C CA . ILE A 1 310 ? -17.027 -10.689 24.755 1.00 68.19 310 ILE A CA 1
ATOM 2489 C C . ILE A 1 310 ? -17.919 -10.266 25.941 1.00 68.19 310 ILE A C 1
ATOM 2491 O O . ILE A 1 310 ? -18.715 -11.074 26.432 1.00 68.19 310 ILE A O 1
ATOM 2495 N N . GLY A 1 311 ? -17.850 -8.996 26.358 1.00 58.62 311 GLY A N 1
ATOM 2496 C CA . GLY A 1 311 ? -18.597 -8.455 27.494 1.00 58.62 311 GLY A CA 1
ATOM 2497 C C . GLY A 1 311 ? -18.093 -8.985 28.838 1.00 58.62 311 GLY A C 1
ATOM 2498 O O . GLY A 1 311 ? -18.909 -9.308 29.701 1.00 58.62 311 GLY A O 1
ATOM 2499 N N . LEU A 1 312 ? -16.773 -9.156 28.985 1.00 43.25 312 LEU A N 1
ATOM 2500 C CA . LEU A 1 312 ? -16.144 -9.511 30.264 1.00 43.25 312 LEU A CA 1
ATOM 2501 C C . LEU A 1 312 ? -15.965 -8.240 31.122 1.00 43.25 312 LEU A C 1
ATOM 2503 O O . LEU A 1 312 ? -15.664 -7.194 30.551 1.00 43.25 312 LEU A O 1
ATOM 2507 N N . PRO A 1 313 ? -16.189 -8.297 32.449 1.00 35.00 313 PRO A N 1
ATOM 2508 C CA . PRO A 1 313 ? -15.907 -7.175 33.345 1.00 35.00 313 PRO A CA 1
ATOM 2509 C C . PRO A 1 313 ? -14.395 -6.906 33.459 1.00 35.00 313 PRO A C 1
ATOM 2511 O O . PRO A 1 313 ? -13.603 -7.842 33.361 1.00 35.00 313 PRO A O 1
ATOM 2514 N N . ASP A 1 314 ? -14.025 -5.639 33.679 1.00 35.16 314 ASP A N 1
ATOM 2515 C CA . ASP A 1 314 ? -12.651 -5.196 33.954 1.00 35.16 314 ASP A CA 1
ATOM 2516 C C . ASP A 1 314 ? -12.179 -5.771 35.308 1.00 35.16 314 ASP A C 1
ATOM 2518 O O . ASP A 1 314 ? -12.650 -5.328 36.357 1.00 35.16 314 ASP A O 1
ATOM 2522 N N . GLU A 1 315 ? -11.259 -6.740 35.309 1.00 34.72 315 GLU A N 1
ATOM 2523 C CA . GLU A 1 315 ? -10.483 -7.123 36.501 1.00 34.72 315 GLU A CA 1
ATOM 2524 C C . GLU A 1 315 ? -8.981 -6.875 36.254 1.00 34.72 315 GLU A C 1
ATOM 2526 O O . GLU A 1 315 ? -8.516 -6.891 35.116 1.00 34.72 315 GLU A O 1
ATOM 2531 N N . GLU A 1 316 ? -8.264 -6.536 37.330 1.00 34.53 316 GLU A N 1
ATOM 2532 C CA . GLU A 1 316 ? -6.938 -5.897 37.369 1.00 34.53 316 GLU A CA 1
ATOM 2533 C C . GLU A 1 316 ? -5.786 -6.656 36.661 1.00 34.53 316 GLU A C 1
ATOM 2535 O O . GLU A 1 316 ? -5.810 -7.869 36.476 1.00 34.53 316 GLU A O 1
ATOM 2540 N N . GLU A 1 317 ? -4.739 -5.888 36.319 1.00 36.16 317 GLU A N 1
ATOM 2541 C CA . GLU A 1 317 ? -3.560 -6.130 35.455 1.00 36.16 317 GLU A CA 1
ATOM 2542 C C . GLU A 1 317 ? -2.746 -7.446 35.602 1.00 36.16 317 GLU A C 1
ATOM 2544 O O . GLU A 1 317 ? -1.802 -7.647 34.835 1.00 36.16 317 GLU A O 1
ATOM 2549 N N . GLU A 1 318 ? -3.060 -8.371 36.514 1.00 30.27 318 GLU A N 1
ATOM 2550 C CA . GLU A 1 318 ? -2.216 -9.559 36.774 1.00 30.27 318 GLU A CA 1
ATOM 2551 C C . GLU A 1 318 ? -2.566 -10.818 35.941 1.00 30.27 318 GLU A C 1
ATOM 2553 O O . GLU A 1 318 ? -1.885 -11.839 36.041 1.00 30.27 318 GLU A O 1
ATOM 2558 N N . GLU A 1 319 ? -3.559 -10.750 35.043 1.00 37.28 319 GLU A N 1
ATOM 2559 C CA . GLU A 1 319 ? -4.129 -11.923 34.350 1.00 37.28 319 GLU A CA 1
ATOM 2560 C C . GLU A 1 319 ? -4.176 -11.855 32.804 1.00 37.28 319 GLU A C 1
ATOM 2562 O O . GLU A 1 319 ? -4.981 -12.538 32.172 1.00 37.28 319 GLU A O 1
ATOM 2567 N N . ALA A 1 320 ? -3.280 -11.130 32.127 1.00 35.56 320 ALA A N 1
ATOM 2568 C CA . ALA A 1 320 ? -3.275 -11.072 30.648 1.00 35.56 320 ALA A CA 1
ATOM 2569 C C . ALA A 1 320 ? -3.137 -12.459 29.954 1.00 35.56 320 ALA A C 1
ATOM 2571 O O . ALA A 1 320 ? -3.578 -12.664 28.820 1.00 35.56 320 ALA A O 1
ATOM 2572 N N . VAL A 1 321 ? -2.559 -13.457 30.640 1.00 37.75 321 VAL A N 1
ATOM 2573 C CA . VAL A 1 321 ? -2.492 -14.862 30.178 1.00 37.75 321 VAL A CA 1
ATOM 2574 C C . VAL A 1 321 ? -3.787 -15.624 30.492 1.00 37.75 321 VAL A C 1
ATOM 2576 O O . VAL A 1 321 ? -4.198 -16.507 29.731 1.00 37.75 321 VAL A O 1
ATOM 2579 N N . THR A 1 322 ? -4.469 -15.259 31.575 1.00 36.41 322 THR A N 1
ATOM 2580 C CA . THR A 1 322 ? -5.729 -15.862 32.009 1.00 36.41 322 THR A CA 1
ATOM 2581 C C . THR A 1 322 ? -6.915 -15.342 31.204 1.00 36.41 322 THR A C 1
ATOM 2583 O O . THR A 1 322 ? -7.806 -16.131 30.916 1.00 36.41 322 THR A O 1
ATOM 2586 N N . VAL A 1 323 ? -6.899 -14.101 30.699 1.00 41.03 323 VAL A N 1
ATOM 2587 C CA . VAL A 1 323 ? -7.937 -13.553 29.797 1.00 41.03 323 VAL A CA 1
ATOM 2588 C C . VAL A 1 323 ? -7.971 -14.289 28.449 1.00 41.03 323 VAL A C 1
ATOM 2590 O O . VAL A 1 323 ? -9.051 -14.595 27.941 1.00 41.03 323 VAL A O 1
ATOM 2593 N N . ALA A 1 324 ? -6.818 -14.690 27.897 1.00 40.12 324 ALA A N 1
ATOM 2594 C CA . ALA A 1 324 ? -6.757 -15.525 26.689 1.00 40.12 324 ALA A CA 1
ATOM 2595 C C . ALA A 1 324 ? -7.313 -16.949 26.924 1.00 40.12 324 ALA A C 1
ATOM 2597 O O . ALA A 1 324 ? -7.979 -17.523 26.057 1.00 40.12 324 ALA A O 1
ATOM 2598 N N . ALA A 1 325 ? -7.099 -17.513 28.116 1.00 35.81 325 ALA A N 1
ATOM 2599 C CA . ALA A 1 325 ? -7.656 -18.808 28.511 1.00 35.81 325 ALA A CA 1
ATOM 2600 C C . ALA A 1 325 ? -9.152 -18.719 28.893 1.00 35.81 325 ALA A C 1
ATOM 2602 O O . ALA A 1 325 ? -9.947 -19.595 28.544 1.00 35.81 325 ALA A O 1
ATOM 2603 N N . ALA A 1 326 ? -9.578 -17.637 29.542 1.00 37.56 326 ALA A N 1
ATOM 2604 C CA . ALA A 1 326 ? -10.954 -17.377 29.951 1.00 37.56 326 ALA A CA 1
ATOM 2605 C C . ALA A 1 326 ? -11.840 -17.014 28.753 1.00 37.56 326 ALA A C 1
ATOM 2607 O O . ALA A 1 326 ? -12.963 -17.503 28.675 1.00 37.56 326 ALA A O 1
ATOM 2608 N N . ALA A 1 327 ? -11.333 -16.274 27.760 1.00 39.16 327 ALA A N 1
ATOM 2609 C CA . ALA A 1 327 ? -12.020 -16.043 26.486 1.00 39.16 327 ALA A CA 1
ATOM 2610 C C . ALA A 1 327 ? -12.276 -17.360 25.726 1.00 39.16 327 ALA A C 1
ATOM 2612 O O . ALA A 1 327 ? -13.365 -17.554 25.180 1.00 39.16 327 ALA A O 1
ATOM 2613 N N . ALA A 1 328 ? -11.322 -18.301 25.765 1.00 37.56 328 ALA A N 1
ATOM 2614 C CA . ALA A 1 328 ? -11.493 -19.644 25.206 1.00 37.56 328 ALA A CA 1
ATOM 2615 C C . ALA A 1 328 ? -12.503 -20.504 25.999 1.00 37.56 328 ALA A C 1
ATOM 2617 O O . ALA A 1 328 ? -13.196 -21.334 25.410 1.00 37.56 328 ALA A O 1
ATOM 2618 N N . THR A 1 329 ? -12.631 -20.287 27.313 1.00 34.97 329 THR A N 1
ATOM 2619 C CA . THR A 1 329 ? -13.514 -21.080 28.195 1.00 34.97 329 THR A CA 1
ATOM 2620 C C . THR A 1 329 ? -14.943 -20.505 28.273 1.00 34.97 329 THR A C 1
ATOM 2622 O O . THR A 1 329 ? -15.920 -21.253 28.285 1.00 34.97 329 THR A O 1
ATOM 2625 N N . ALA A 1 330 ? -15.109 -19.178 28.214 1.00 37.56 330 ALA A N 1
ATOM 2626 C CA . ALA A 1 330 ? -16.401 -18.477 28.194 1.00 37.56 330 ALA A CA 1
ATOM 2627 C C . ALA A 1 330 ? -17.173 -18.644 26.866 1.00 37.56 330 ALA A C 1
ATOM 2629 O O . ALA A 1 330 ? -18.387 -18.400 26.807 1.00 37.56 330 ALA A O 1
ATOM 2630 N N . ALA A 1 331 ? -16.483 -19.099 25.813 1.00 37.84 331 ALA A N 1
ATOM 2631 C CA . ALA A 1 331 ? -17.035 -19.469 24.509 1.00 37.84 331 ALA A CA 1
ATOM 2632 C C . ALA A 1 331 ? -17.893 -20.755 24.529 1.00 37.84 331 ALA A C 1
ATOM 2634 O O . ALA A 1 331 ? -18.537 -21.068 23.529 1.00 37.84 331 ALA A O 1
ATOM 2635 N N . ALA A 1 332 ? -17.933 -21.489 25.650 1.00 34.41 332 ALA A N 1
ATOM 2636 C CA . ALA A 1 332 ? -18.658 -22.757 25.789 1.00 34.41 332 ALA A CA 1
ATOM 2637 C C . ALA A 1 332 ? -20.046 -22.641 26.463 1.00 34.41 332 ALA A C 1
ATOM 2639 O O . ALA A 1 332 ? -20.645 -23.661 26.804 1.00 34.41 332 ALA A O 1
ATOM 2640 N N . SER A 1 333 ? -20.585 -21.429 26.667 1.00 34.75 333 SER A N 1
ATOM 2641 C CA . SER A 1 333 ? -21.938 -21.264 27.229 1.00 34.75 333 SER A CA 1
ATOM 2642 C C . SER A 1 333 ? -23.028 -21.415 26.148 1.00 34.75 333 SER A C 1
ATOM 2644 O O . SER A 1 333 ? -22.975 -20.733 25.119 1.00 34.75 333 SER A O 1
ATOM 2646 N N . PRO A 1 334 ? -24.040 -22.285 26.344 1.00 31.59 334 PRO A N 1
ATOM 2647 C CA . PRO A 1 334 ? -25.135 -22.423 25.391 1.00 31.59 334 PRO A CA 1
ATOM 2648 C C . PRO A 1 334 ? -25.984 -21.143 25.395 1.00 31.59 334 PRO A C 1
ATOM 2650 O O . PRO A 1 334 ? -26.627 -20.830 26.393 1.00 31.59 334 PRO A O 1
ATOM 2653 N N . GLY A 1 335 ? -25.971 -20.393 24.284 1.00 41.44 335 GLY A N 1
ATOM 2654 C CA . GLY A 1 335 ? -26.808 -19.198 24.085 1.00 41.44 335 GLY A CA 1
ATOM 2655 C C . GLY A 1 335 ? -26.104 -17.946 23.538 1.00 41.44 335 GLY A C 1
ATOM 2656 O O . GLY A 1 335 ? -26.788 -16.986 23.189 1.00 41.44 335 GLY A O 1
ATOM 2657 N N . ARG A 1 336 ? -24.766 -17.922 23.421 1.00 48.06 336 ARG A N 1
ATOM 2658 C CA . ARG A 1 336 ? -24.028 -16.760 22.879 1.00 48.06 336 ARG A CA 1
ATOM 2659 C C . ARG A 1 336 ? -23.874 -16.825 21.350 1.00 48.06 336 ARG A C 1
ATOM 2661 O O . ARG A 1 336 ? -23.408 -17.823 20.815 1.00 48.06 336 ARG A O 1
ATOM 2668 N N . ARG A 1 337 ? -24.228 -15.735 20.646 1.00 46.41 337 ARG A N 1
ATOM 2669 C CA . ARG A 1 337 ? -24.092 -15.585 19.174 1.00 46.41 337 ARG A CA 1
ATOM 2670 C C . ARG A 1 337 ? -22.654 -15.308 18.693 1.00 46.41 337 ARG A C 1
ATOM 2672 O O . ARG A 1 337 ? -22.410 -15.316 17.493 1.00 46.41 337 ARG A O 1
ATOM 2679 N N . PHE A 1 338 ? -21.701 -15.071 19.591 1.00 48.84 338 PHE A N 1
ATOM 2680 C CA . PHE A 1 338 ? -20.303 -14.783 19.253 1.00 48.84 338 PHE A CA 1
ATOM 2681 C C . PHE A 1 338 ? -19.386 -15.726 20.034 1.00 48.84 338 PHE A C 1
ATOM 2683 O O . PHE A 1 338 ? -19.542 -15.852 21.250 1.00 48.84 338 PHE A O 1
ATOM 2690 N N . SER A 1 339 ? -18.440 -16.379 19.353 1.00 53.09 339 SER A N 1
ATOM 2691 C CA . SER A 1 339 ? -17.398 -17.189 19.993 1.00 53.09 339 SER A CA 1
ATOM 2692 C C . SER A 1 339 ? -16.011 -16.837 19.454 1.00 53.09 339 SER A C 1
ATOM 2694 O O . SER A 1 339 ? -15.804 -16.654 18.253 1.00 53.09 339 SER A O 1
ATOM 2696 N N . VAL A 1 340 ? -15.036 -16.727 20.353 1.00 55.97 340 VAL A N 1
ATOM 2697 C CA . VAL A 1 340 ? -13.635 -16.468 20.007 1.00 55.97 340 VAL A CA 1
ATOM 2698 C C . VAL A 1 340 ? -12.823 -17.688 20.423 1.00 55.97 340 VAL A C 1
ATOM 2700 O O . VAL A 1 340 ? -12.795 -18.062 21.590 1.00 55.97 340 VAL A O 1
ATOM 2703 N N . HIS A 1 341 ? -12.191 -18.332 19.449 1.00 55.91 341 HIS A N 1
ATOM 2704 C CA . HIS A 1 341 ? -11.308 -19.473 19.631 1.00 55.91 341 HIS A CA 1
ATOM 2705 C C . HIS A 1 341 ? -9.862 -19.013 19.429 1.00 55.91 341 HIS A C 1
ATOM 2707 O O . HIS A 1 341 ? -9.439 -18.666 18.322 1.00 55.91 341 HIS A O 1
ATOM 2713 N N . LEU A 1 342 ? -9.107 -18.999 20.525 1.00 51.47 342 LEU A N 1
ATOM 2714 C CA . LEU A 1 342 ? -7.705 -18.604 20.545 1.00 51.47 342 LEU A CA 1
ATOM 2715 C C . LEU A 1 342 ? -6.824 -19.849 20.464 1.00 51.47 342 LEU A C 1
ATOM 2717 O O . LEU A 1 342 ? -6.940 -20.760 21.282 1.00 51.47 342 LEU A O 1
ATOM 2721 N N . HIS A 1 343 ? -5.936 -19.884 19.473 1.00 41.53 343 HIS A N 1
ATOM 2722 C CA . HIS A 1 343 ? -4.976 -20.966 19.285 1.00 41.53 343 HIS A CA 1
ATOM 2723 C C . HIS A 1 343 ? -3.550 -20.414 19.347 1.00 41.53 343 HIS A C 1
ATOM 2725 O O . HIS A 1 343 ? -3.015 -19.901 18.363 1.00 41.53 343 HIS A O 1
ATOM 2731 N N . LEU A 1 344 ? -2.911 -20.548 20.508 1.00 32.41 344 LEU A N 1
ATOM 2732 C CA . LEU A 1 344 ? -1.491 -20.246 20.672 1.00 32.41 344 LEU A CA 1
ATOM 2733 C C . LEU A 1 344 ? -0.661 -21.400 20.102 1.00 32.41 344 LEU A C 1
ATOM 2735 O O . LEU A 1 344 ? -0.733 -22.526 20.588 1.00 32.41 344 LEU A O 1
ATOM 2739 N N . THR A 1 345 ? 0.126 -21.133 19.060 1.00 35.19 345 THR A N 1
ATOM 2740 C CA . THR A 1 345 ? 1.097 -22.109 18.549 1.00 35.19 345 THR A CA 1
ATOM 2741 C C . THR A 1 345 ? 2.425 -21.870 19.255 1.00 35.19 345 THR A C 1
ATOM 2743 O O . THR A 1 345 ? 3.103 -20.890 18.937 1.00 35.19 345 THR A O 1
ATOM 2746 N N . SER A 1 346 ? 2.800 -22.726 20.212 1.00 32.09 346 SER A N 1
ATOM 2747 C CA . SER A 1 346 ? 4.154 -22.692 20.768 1.00 32.09 346 SER A CA 1
ATOM 2748 C C . SER A 1 346 ? 5.149 -23.098 19.678 1.00 32.09 346 SER A C 1
ATOM 2750 O O . SER A 1 346 ? 4.939 -24.057 18.934 1.00 32.09 346 SER A O 1
ATOM 2752 N N . ALA A 1 347 ? 6.242 -22.352 19.549 1.00 36.47 347 ALA A N 1
ATOM 2753 C CA . ALA A 1 347 ? 7.380 -22.791 18.759 1.00 36.47 347 ALA A CA 1
ATOM 2754 C C . ALA A 1 347 ? 8.213 -23.774 19.597 1.00 36.47 347 ALA A C 1
ATOM 2756 O O . ALA A 1 347 ? 9.298 -23.433 20.048 1.00 36.47 347 ALA A O 1
ATOM 2757 N N . SER A 1 348 ? 7.706 -24.987 19.830 1.00 33.44 348 SER A N 1
ATOM 2758 C CA . SER A 1 348 ? 8.566 -26.121 20.185 1.00 33.44 348 SER A CA 1
ATOM 2759 C C . SER A 1 348 ? 9.025 -26.773 18.883 1.00 33.44 348 SER A C 1
ATOM 2761 O O . SER A 1 348 ? 8.383 -27.679 18.354 1.00 33.44 348 SER A O 1
ATOM 2763 N N . GLY A 1 349 ? 10.087 -26.206 18.319 1.00 34.00 349 GLY A N 1
ATOM 2764 C CA . GLY A 1 349 ? 10.850 -26.772 17.213 1.00 34.00 349 GLY A CA 1
ATOM 2765 C C . GLY A 1 349 ? 12.300 -26.973 17.637 1.00 34.00 349 GLY A C 1
ATOM 2766 O O . GLY A 1 349 ? 13.198 -26.499 16.952 1.00 34.00 349 GLY A O 1
ATOM 2767 N N . GLU A 1 350 ? 12.498 -27.607 18.791 1.00 38.16 350 GLU A N 1
ATOM 2768 C CA . GLU A 1 350 ? 13.684 -28.418 19.066 1.00 38.16 350 GLU A CA 1
ATOM 2769 C C . GLU A 1 350 ? 13.254 -29.892 18.984 1.00 38.16 350 GLU A C 1
ATOM 2771 O O . GLU A 1 350 ? 12.102 -30.208 19.286 1.00 38.16 350 GLU A O 1
ATOM 2776 N N . ASP A 1 351 ? 14.191 -30.733 18.534 1.00 33.03 351 ASP A N 1
ATOM 2777 C CA . ASP A 1 351 ? 14.155 -32.196 18.344 1.00 33.03 351 ASP A CA 1
ATOM 2778 C C . ASP A 1 351 ? 13.791 -32.711 16.932 1.00 33.03 351 ASP A C 1
ATOM 2780 O O . ASP A 1 351 ? 12.692 -33.209 16.685 1.00 33.03 351 ASP A O 1
ATOM 2784 N N . ASN A 1 352 ? 14.723 -32.627 15.968 1.00 33.25 352 ASN A N 1
ATOM 2785 C CA . ASN A 1 352 ? 15.812 -33.607 15.722 1.00 33.25 352 ASN A CA 1
ATOM 2786 C C . ASN A 1 352 ? 16.485 -33.363 14.357 1.00 33.25 352 ASN A C 1
ATOM 2788 O O . ASN A 1 352 ? 15.774 -33.415 13.324 1.00 33.25 352 ASN A O 1
#